Protein AF-A0A817K344-F1 (afdb_monomer)

Structure (mmCIF, N/CA/C/O backbone):
data_AF-A0A817K344-F1
#
_entry.id   AF-A0A817K344-F1
#
loop_
_atom_site.group_PDB
_atom_site.id
_atom_site.type_symbol
_atom_site.label_atom_id
_atom_site.label_alt_id
_atom_site.label_comp_id
_atom_site.label_asym_id
_atom_site.label_entity_id
_atom_site.label_seq_id
_atom_site.pdbx_PDB_ins_code
_atom_site.Cartn_x
_atom_site.Cartn_y
_atom_site.Cartn_z
_atom_site.occupancy
_atom_site.B_iso_or_equiv
_atom_site.auth_seq_id
_atom_site.auth_comp_id
_atom_site.auth_asym_id
_atom_site.auth_atom_id
_atom_site.pdbx_PDB_model_num
ATOM 1 N N . MET A 1 1 ? 39.306 7.929 -6.993 1.00 43.56 1 MET A N 1
ATOM 2 C CA . MET A 1 1 ? 38.719 8.780 -8.050 1.00 43.56 1 MET A CA 1
ATOM 3 C C . MET A 1 1 ? 39.796 8.958 -9.107 1.00 43.56 1 MET A C 1
ATOM 5 O O . MET A 1 1 ? 40.824 9.539 -8.790 1.00 43.56 1 MET A O 1
ATOM 9 N N . ASN A 1 2 ? 39.646 8.323 -10.272 1.00 42.31 2 ASN A N 1
ATOM 10 C CA . ASN A 1 2 ? 40.682 8.319 -11.306 1.00 42.31 2 ASN A CA 1
ATOM 11 C C . ASN A 1 2 ? 40.677 9.687 -12.013 1.00 42.31 2 ASN A C 1
ATOM 13 O O . ASN A 1 2 ? 39.670 10.064 -12.611 1.00 42.31 2 ASN A O 1
ATOM 17 N N . LEU A 1 3 ? 41.750 10.466 -11.849 1.00 50.56 3 LEU A N 1
ATOM 18 C CA . LEU A 1 3 ? 41.832 11.868 -12.291 1.00 50.56 3 LEU A CA 1
ATOM 19 C C . LEU A 1 3 ? 41.875 12.011 -13.823 1.00 50.56 3 LEU A C 1
ATOM 21 O O . LEU A 1 3 ? 41.639 13.104 -14.330 1.00 50.56 3 LEU A O 1
ATOM 25 N N . GLU A 1 4 ? 42.093 10.917 -14.559 1.00 54.03 4 GLU A N 1
ATOM 26 C CA . GLU A 1 4 ? 42.102 10.898 -16.032 1.00 54.03 4 GLU A CA 1
ATOM 27 C C . GLU A 1 4 ? 40.723 11.147 -16.668 1.00 54.03 4 GLU A C 1
ATOM 29 O O . GLU A 1 4 ? 40.623 11.499 -17.841 1.00 54.03 4 GLU A O 1
ATOM 34 N N . LEU A 1 5 ? 39.643 11.048 -15.883 1.00 50.41 5 LEU A N 1
ATOM 35 C CA . LEU A 1 5 ? 38.273 11.323 -16.335 1.00 50.41 5 LEU A CA 1
ATOM 36 C C . LEU A 1 5 ? 37.937 12.822 -16.409 1.00 50.41 5 LEU A C 1
ATOM 38 O O . LEU A 1 5 ? 36.861 13.186 -16.889 1.00 50.41 5 LEU A O 1
ATOM 42 N N . LEU A 1 6 ? 38.822 13.693 -15.911 1.00 45.12 6 LEU A N 1
ATOM 43 C CA . LEU A 1 6 ? 38.641 15.140 -15.916 1.00 45.12 6 LEU A CA 1
ATOM 44 C C . LEU A 1 6 ? 39.506 15.776 -17.009 1.00 45.12 6 LEU A C 1
ATOM 46 O O . LEU A 1 6 ? 40.695 16.019 -16.813 1.00 45.12 6 LEU A O 1
ATOM 50 N N . LYS A 1 7 ? 38.895 16.149 -18.137 1.00 55.75 7 LYS A N 1
ATOM 51 C CA . LYS A 1 7 ? 39.513 17.125 -19.048 1.00 55.75 7 LYS A CA 1
ATOM 52 C C . LYS A 1 7 ? 39.121 18.527 -18.579 1.00 55.75 7 LYS A C 1
ATOM 54 O O . LYS A 1 7 ? 37.933 18.853 -18.522 1.00 55.75 7 LYS A O 1
ATOM 59 N N . SER A 1 8 ? 40.102 19.356 -18.220 1.00 51.22 8 SER A N 1
ATOM 60 C CA . SER A 1 8 ? 39.860 20.774 -17.952 1.00 51.22 8 SER A CA 1
ATOM 61 C C . SER A 1 8 ? 39.625 21.489 -19.282 1.00 51.22 8 SER A C 1
ATOM 63 O O . SER A 1 8 ? 40.458 21.452 -20.186 1.00 51.22 8 SER A O 1
ATOM 65 N N . VAL A 1 9 ? 38.458 22.111 -19.429 1.00 54.97 9 VAL A N 1
ATOM 66 C CA . VAL A 1 9 ? 38.148 22.938 -20.596 1.00 54.97 9 VAL A CA 1
ATOM 67 C C . VAL A 1 9 ? 38.156 24.386 -20.129 1.00 54.97 9 VAL A C 1
ATOM 69 O O . VAL A 1 9 ? 37.427 24.760 -19.208 1.00 54.97 9 VAL A O 1
ATOM 72 N N . HIS A 1 10 ? 39.039 25.188 -20.722 1.00 48.38 10 HIS A N 1
ATOM 73 C CA . HIS A 1 10 ? 39.192 26.593 -20.372 1.00 48.38 10 HIS A CA 1
ATOM 74 C C . HIS A 1 10 ? 38.223 27.435 -21.203 1.00 48.38 10 HIS A C 1
ATOM 76 O O . HIS A 1 10 ? 38.306 27.440 -22.431 1.00 48.38 10 HIS A O 1
ATOM 82 N N . PHE A 1 11 ? 37.315 28.150 -20.540 1.00 53.09 11 PHE A N 1
ATOM 83 C CA . PHE A 1 11 ? 36.380 29.053 -21.202 1.00 53.09 11 PHE A CA 1
ATOM 84 C C . PHE A 1 11 ? 36.679 30.498 -20.803 1.00 53.09 11 PHE A C 1
ATOM 86 O O . PHE A 1 11 ? 36.770 30.827 -19.620 1.00 53.09 11 PHE A O 1
ATOM 93 N N . GLN A 1 12 ? 36.774 31.382 -21.796 1.00 47.34 12 GLN A N 1
ATOM 94 C CA . GLN A 1 12 ? 36.764 32.824 -21.566 1.00 47.34 12 GLN A CA 1
ATOM 95 C C . GLN A 1 12 ? 35.321 33.321 -21.652 1.00 47.34 12 GLN A C 1
ATOM 97 O O . GLN A 1 12 ? 34.751 33.422 -22.737 1.00 47.34 12 GLN A O 1
ATOM 102 N N . ILE A 1 13 ? 34.711 33.619 -20.503 1.00 50.91 13 ILE A N 1
ATOM 103 C CA . ILE A 1 13 ? 33.379 34.230 -20.463 1.00 50.91 13 ILE A CA 1
ATOM 104 C C . ILE A 1 13 ? 33.530 35.705 -20.839 1.00 50.91 13 ILE A C 1
ATOM 106 O O . ILE A 1 13 ? 33.995 36.522 -20.042 1.00 50.91 13 ILE A O 1
ATOM 110 N N . THR A 1 14 ? 33.134 36.065 -22.056 1.00 48.72 14 THR A N 1
ATOM 111 C CA . THR A 1 14 ? 33.021 37.468 -22.461 1.00 48.72 14 THR A CA 1
ATOM 112 C C . THR A 1 14 ? 31.726 38.027 -21.875 1.00 48.72 14 THR A C 1
ATOM 114 O O . THR A 1 14 ? 30.631 37.709 -22.336 1.00 48.72 14 THR A O 1
ATOM 117 N N . LYS A 1 15 ? 31.824 38.850 -20.823 1.00 51.97 15 LYS A N 1
ATOM 118 C CA . LYS A 1 15 ? 30.674 39.628 -20.349 1.00 51.97 15 LYS A CA 1
ATOM 119 C C . LYS A 1 15 ? 30.315 40.652 -21.425 1.00 51.97 15 LYS A C 1
ATOM 121 O O . LYS A 1 15 ? 31.047 41.616 -21.634 1.00 51.97 15 LYS A O 1
ATOM 126 N N . SER A 1 16 ? 29.180 40.455 -22.093 1.00 52.25 16 SER A N 1
ATOM 127 C CA . SER A 1 16 ? 28.506 41.520 -22.835 1.00 52.25 16 SER A CA 1
ATOM 128 C C . SER A 1 16 ? 27.971 42.516 -21.817 1.00 52.25 16 SER A C 1
ATOM 130 O O . SER A 1 16 ? 26.848 42.357 -21.356 1.00 52.25 16 SER A O 1
ATOM 132 N N . ASN A 1 17 ? 28.818 43.446 -21.383 1.00 52.53 17 ASN A N 1
ATOM 133 C CA . ASN A 1 17 ? 28.488 44.837 -21.086 1.00 52.53 17 ASN A CA 1
ATOM 134 C C . ASN A 1 17 ? 29.790 45.550 -20.711 1.00 52.53 17 ASN A C 1
ATOM 136 O O . ASN A 1 17 ? 30.478 45.168 -19.766 1.00 52.53 17 ASN A O 1
ATOM 140 N N . ASN A 1 18 ? 30.129 46.560 -21.514 1.00 55.91 18 ASN A N 1
ATOM 141 C CA . ASN A 1 18 ? 31.224 47.492 -21.280 1.00 55.91 18 ASN A CA 1
ATOM 142 C C . ASN A 1 18 ? 31.087 48.109 -19.888 1.00 55.91 18 ASN A C 1
ATOM 144 O O . ASN A 1 18 ? 30.229 48.962 -19.708 1.00 55.91 18 ASN A O 1
ATOM 148 N N . THR A 1 19 ? 31.903 47.654 -18.943 1.00 54.38 19 THR A N 1
ATOM 149 C CA . THR A 1 19 ? 32.838 48.449 -18.132 1.00 54.38 19 THR A CA 1
ATOM 150 C C . THR A 1 19 ? 33.474 47.521 -17.095 1.00 54.38 19 THR A C 1
ATOM 152 O O . THR A 1 19 ? 32.789 46.716 -16.471 1.00 54.38 19 THR A O 1
ATOM 155 N N . ASP A 1 20 ? 34.785 47.673 -16.933 1.00 48.78 20 ASP A N 1
ATOM 156 C CA . ASP A 1 20 ? 35.661 47.086 -15.913 1.00 48.78 20 ASP A CA 1
ATOM 157 C C . ASP A 1 20 ? 36.283 45.705 -16.187 1.00 48.78 20 ASP A C 1
ATOM 159 O O . ASP A 1 20 ? 35.676 44.633 -16.123 1.00 48.78 20 ASP A O 1
ATOM 163 N N . LEU A 1 21 ? 37.591 45.786 -16.467 1.00 53.53 21 LEU A N 1
ATOM 164 C CA . LEU A 1 21 ? 38.577 44.715 -16.490 1.00 53.53 21 LEU A CA 1
ATOM 165 C C . LEU A 1 21 ? 38.545 43.934 -15.170 1.00 53.53 21 LEU A C 1
ATOM 167 O O . LEU A 1 21 ? 39.105 44.372 -14.173 1.00 53.53 21 LEU A O 1
ATOM 171 N N . ASN A 1 22 ? 37.949 42.747 -15.196 1.00 51.94 22 ASN A N 1
ATOM 172 C CA . ASN A 1 22 ? 38.403 41.589 -14.430 1.00 51.94 22 ASN A CA 1
ATOM 173 C C . ASN A 1 22 ? 37.850 40.332 -15.112 1.00 51.94 22 ASN A C 1
ATOM 175 O O . ASN A 1 22 ? 36.784 39.822 -14.767 1.00 51.94 22 ASN A O 1
ATOM 179 N N . GLN A 1 23 ? 38.567 39.860 -16.138 1.00 54.72 23 GLN A N 1
ATOM 180 C CA . GLN A 1 23 ? 38.343 38.539 -16.725 1.00 54.72 23 GLN A CA 1
ATOM 181 C C . GLN A 1 23 ? 38.788 37.489 -15.705 1.00 54.72 23 GLN A C 1
ATOM 183 O O . GLN A 1 23 ? 39.958 37.119 -15.647 1.00 54.72 23 GLN A O 1
ATOM 188 N N . THR A 1 24 ? 37.867 37.028 -14.864 1.00 56.09 24 THR A N 1
ATOM 189 C CA . THR A 1 24 ? 38.118 35.857 -14.029 1.00 56.09 24 THR A CA 1
ATOM 190 C C . THR A 1 24 ? 38.038 34.604 -14.911 1.00 56.09 24 THR A C 1
ATOM 192 O O . THR A 1 24 ? 37.008 34.376 -15.551 1.00 56.09 24 THR A O 1
ATOM 195 N N . PRO A 1 25 ? 39.104 33.788 -15.002 1.00 59.25 25 PRO A N 1
ATOM 196 C CA . PRO A 1 25 ? 39.069 32.563 -15.789 1.00 59.25 25 PRO A CA 1
ATOM 197 C C . PRO A 1 25 ? 38.084 31.568 -15.166 1.00 59.25 25 PRO A C 1
ATOM 199 O O . PRO A 1 25 ? 38.271 31.110 -14.035 1.00 59.25 25 PRO A O 1
ATOM 202 N N . ALA A 1 26 ? 37.033 31.222 -15.908 1.00 59.59 26 ALA A N 1
ATOM 203 C CA . ALA A 1 26 ? 36.092 30.188 -15.509 1.00 59.59 26 ALA A CA 1
ATOM 204 C C . ALA A 1 26 ? 36.662 28.818 -15.897 1.00 59.59 26 ALA A C 1
ATOM 206 O O . ALA A 1 26 ? 36.957 28.552 -17.063 1.00 59.59 26 ALA A O 1
ATOM 207 N N . HIS A 1 27 ? 36.827 27.947 -14.904 1.00 64.75 27 HIS A N 1
ATOM 208 C CA . HIS A 1 27 ? 37.291 26.581 -15.110 1.00 64.75 27 HIS A CA 1
ATOM 209 C C . HIS A 1 27 ? 36.081 25.653 -15.081 1.00 64.75 27 HIS A C 1
ATOM 211 O O . HIS A 1 27 ? 35.382 25.585 -14.072 1.00 64.75 27 HIS A O 1
ATOM 217 N N . ALA A 1 28 ? 35.834 24.946 -16.183 1.00 62.16 28 ALA A N 1
ATOM 218 C CA . ALA A 1 28 ? 34.840 23.886 -16.233 1.00 62.16 28 ALA A CA 1
ATOM 219 C C . ALA A 1 28 ? 35.548 22.534 -16.309 1.00 62.16 28 ALA A C 1
ATOM 221 O O . ALA A 1 28 ? 36.484 22.328 -17.088 1.00 62.16 28 ALA A O 1
ATOM 222 N N . ILE A 1 29 ? 35.085 21.605 -15.484 1.00 66.94 29 ILE A N 1
ATOM 223 C CA . ILE A 1 29 ? 35.517 20.216 -15.515 1.00 66.94 29 ILE A CA 1
ATOM 224 C C . ILE A 1 29 ? 34.555 19.470 -16.434 1.00 66.94 29 ILE A C 1
ATOM 226 O O . ILE A 1 29 ? 33.367 19.362 -16.128 1.00 66.94 29 ILE A O 1
ATOM 230 N N . ARG A 1 30 ? 35.058 18.949 -17.558 1.00 70.19 30 ARG A N 1
ATOM 231 C CA . ARG A 1 30 ? 34.281 18.043 -18.403 1.00 70.19 30 ARG A CA 1
ATOM 232 C C . ARG A 1 30 ? 34.459 16.624 -17.877 1.00 70.19 30 ARG A C 1
ATOM 234 O O . ARG A 1 30 ? 35.537 16.052 -18.005 1.00 70.19 30 ARG A O 1
ATOM 241 N N . PHE A 1 31 ? 33.390 16.074 -17.311 1.00 66.31 31 PHE A N 1
ATOM 242 C CA . PHE A 1 31 ? 33.297 14.663 -16.953 1.00 66.31 31 PHE A CA 1
ATOM 243 C C . PHE A 1 31 ? 32.574 13.922 -18.080 1.00 66.31 31 PHE A C 1
ATOM 245 O O . PHE A 1 31 ? 31.375 14.113 -18.280 1.00 66.31 31 PHE A O 1
ATOM 252 N N . ALA A 1 32 ? 33.312 13.119 -18.848 1.00 66.25 32 ALA A N 1
ATOM 253 C CA . ALA A 1 32 ? 32.770 12.323 -19.951 1.00 66.25 32 ALA A CA 1
ATOM 254 C C . ALA A 1 32 ? 33.253 10.864 -19.846 1.00 66.25 32 ALA A C 1
ATOM 256 O O . ALA A 1 32 ? 34.143 10.456 -20.590 1.00 66.25 32 ALA A O 1
ATOM 257 N N . PRO A 1 33 ? 32.684 10.064 -18.921 1.00 64.62 33 PRO A N 1
ATOM 258 C CA . PRO A 1 33 ? 33.155 8.703 -18.636 1.00 64.62 33 PRO A CA 1
ATOM 259 C C . PRO A 1 33 ? 33.124 7.773 -19.843 1.00 64.62 33 PRO A C 1
ATOM 261 O O . PRO A 1 33 ? 33.998 6.929 -19.999 1.00 64.62 33 PRO A O 1
ATOM 264 N N . LEU A 1 34 ? 32.139 7.972 -20.720 1.00 68.94 34 LEU A N 1
ATOM 265 C CA . LEU A 1 34 ? 31.935 7.152 -21.909 1.00 68.94 34 LEU A CA 1
ATOM 266 C C . LEU A 1 34 ? 33.041 7.334 -22.958 1.00 68.94 34 LEU A C 1
ATOM 268 O O . LEU A 1 34 ? 33.303 6.401 -23.701 1.00 68.94 34 LEU A O 1
ATOM 272 N N . GLU A 1 35 ? 33.724 8.486 -23.006 1.00 71.50 35 GLU A N 1
ATOM 273 C CA . GLU A 1 35 ? 34.807 8.721 -23.980 1.00 71.50 35 GLU A CA 1
ATOM 274 C C . GLU A 1 35 ? 36.067 7.897 -23.677 1.00 71.50 35 GLU A C 1
ATOM 276 O O . GLU A 1 35 ? 36.825 7.601 -24.592 1.00 71.50 35 GLU A O 1
ATOM 281 N N . HIS A 1 36 ? 36.302 7.544 -22.408 1.00 67.31 36 HIS A N 1
ATOM 282 C CA . HIS A 1 36 ? 37.448 6.724 -21.984 1.00 67.31 36 HIS A CA 1
ATOM 283 C C . HIS A 1 36 ? 37.116 5.235 -21.868 1.00 67.31 36 HIS A C 1
ATOM 285 O O . HIS A 1 36 ? 38.025 4.419 -21.760 1.00 67.31 36 HIS A O 1
ATOM 291 N N . LEU A 1 37 ? 35.830 4.874 -21.881 1.00 69.94 37 LEU A N 1
ATOM 292 C CA . LEU A 1 37 ? 35.396 3.480 -21.829 1.00 69.94 37 LEU A CA 1
ATOM 293 C C . LEU A 1 37 ? 35.321 2.818 -23.213 1.00 69.94 37 LEU A C 1
ATOM 295 O O . LEU A 1 37 ? 35.067 1.624 -23.273 1.00 69.94 37 LEU A O 1
ATOM 299 N N . LEU A 1 38 ? 35.546 3.547 -24.312 1.00 69.38 38 LEU A N 1
ATOM 300 C CA . LEU A 1 38 ? 35.378 3.019 -25.676 1.00 69.38 38 LEU A CA 1
ATOM 301 C C . LEU A 1 38 ? 36.244 1.784 -25.967 1.00 69.38 38 LEU A C 1
ATOM 303 O O . LEU A 1 38 ? 35.795 0.902 -26.689 1.00 69.38 38 LEU A O 1
ATOM 307 N N . ASP A 1 39 ? 37.435 1.697 -25.369 1.00 73.44 39 ASP A N 1
ATOM 308 C CA . ASP A 1 39 ? 38.333 0.540 -25.513 1.00 73.44 39 ASP A CA 1
ATOM 309 C C . ASP A 1 39 ? 37.983 -0.618 -24.555 1.00 73.44 39 ASP A C 1
ATOM 311 O O . ASP A 1 39 ? 38.502 -1.724 -24.697 1.00 73.44 39 ASP A O 1
ATOM 315 N N . ALA A 1 40 ? 37.127 -0.361 -23.562 1.00 79.06 40 ALA A N 1
ATOM 316 C CA . ALA A 1 40 ? 36.732 -1.304 -22.516 1.00 79.06 40 ALA A CA 1
ATOM 317 C C . ALA A 1 40 ? 35.302 -1.846 -22.683 1.00 79.06 40 ALA A C 1
ATOM 319 O O . ALA A 1 40 ? 34.962 -2.818 -22.019 1.00 79.06 40 ALA A O 1
ATOM 320 N N . ILE A 1 41 ? 34.479 -1.218 -23.530 1.00 82.50 41 ILE A N 1
ATOM 321 C CA . ILE A 1 41 ? 33.113 -1.650 -23.843 1.00 82.50 41 ILE A CA 1
ATOM 322 C C . ILE A 1 41 ? 33.181 -2.773 -24.877 1.00 82.50 41 ILE A C 1
ATOM 324 O O . ILE A 1 41 ? 33.656 -2.564 -25.997 1.00 82.50 41 ILE A O 1
ATOM 328 N N . ASP A 1 42 ? 32.674 -3.951 -24.524 1.00 86.62 42 ASP A N 1
ATOM 329 C CA . ASP A 1 42 ? 32.559 -5.070 -25.454 1.00 86.62 42 ASP A CA 1
ATOM 330 C C . ASP A 1 42 ? 31.170 -5.132 -26.136 1.00 86.62 42 ASP A C 1
ATOM 332 O O . ASP A 1 42 ? 30.268 -4.316 -25.910 1.00 86.62 42 ASP A O 1
ATOM 336 N N . GLN A 1 43 ? 30.986 -6.100 -27.039 1.00 87.06 43 GLN A N 1
ATOM 337 C CA . GLN A 1 43 ? 29.697 -6.302 -27.710 1.00 87.06 43 GLN A CA 1
ATOM 338 C C . GLN A 1 43 ? 28.588 -6.745 -26.734 1.00 87.06 43 GLN A C 1
ATOM 340 O O . GLN A 1 43 ? 27.419 -6.424 -26.961 1.00 87.06 43 GLN A O 1
ATOM 345 N N . ASN A 1 44 ? 28.934 -7.452 -25.655 1.00 90.38 44 ASN A N 1
ATOM 346 C CA . ASN A 1 44 ? 27.981 -7.910 -24.644 1.00 90.38 44 ASN A CA 1
ATOM 347 C C . ASN A 1 44 ? 27.480 -6.741 -23.790 1.00 90.38 44 ASN A C 1
ATOM 349 O O . ASN A 1 44 ? 26.296 -6.698 -23.461 1.00 90.38 44 ASN A O 1
ATOM 353 N N . ASP A 1 45 ? 28.340 -5.774 -23.480 1.00 88.25 45 ASP A N 1
ATOM 354 C CA . ASP A 1 45 ? 27.995 -4.542 -22.776 1.00 88.25 45 ASP A CA 1
ATOM 355 C C . ASP A 1 45 ? 27.007 -3.716 -23.603 1.00 88.25 45 ASP A C 1
ATOM 357 O O . ASP A 1 45 ? 25.982 -3.261 -23.093 1.00 88.25 45 ASP A O 1
ATOM 361 N N . MET A 1 46 ? 27.262 -3.577 -24.910 1.00 88.44 46 MET A N 1
ATOM 362 C CA . MET A 1 46 ? 26.354 -2.889 -25.836 1.00 88.44 46 MET A CA 1
ATOM 363 C C . MET A 1 46 ? 25.003 -3.597 -25.967 1.00 88.44 46 MET A C 1
ATOM 365 O O . MET A 1 46 ? 23.958 -2.940 -26.036 1.00 88.44 46 MET A O 1
ATOM 369 N N . GLN A 1 47 ? 25.006 -4.931 -25.995 1.00 92.75 47 GLN A N 1
ATOM 370 C CA . GLN A 1 47 ? 23.777 -5.713 -26.014 1.00 92.75 47 GLN A CA 1
ATOM 371 C C . GLN A 1 47 ? 23.004 -5.556 -24.698 1.00 92.75 47 GLN A C 1
ATOM 373 O O . GLN A 1 47 ? 21.823 -5.218 -24.735 1.00 92.75 47 GLN A O 1
ATOM 378 N N . SER A 1 48 ? 23.677 -5.693 -23.555 1.00 92.50 48 SER A N 1
ATOM 379 C CA . SER A 1 48 ? 23.084 -5.524 -22.222 1.00 92.50 48 SER A CA 1
ATOM 380 C C . SER A 1 48 ? 22.489 -4.127 -22.053 1.00 92.50 48 SER A C 1
ATOM 382 O O . SER A 1 48 ? 21.368 -3.976 -21.581 1.00 92.50 48 SER A O 1
ATOM 384 N N . PHE A 1 49 ? 23.193 -3.096 -22.523 1.00 90.31 49 PHE A N 1
ATOM 385 C CA . PHE A 1 49 ? 22.697 -1.723 -22.530 1.00 90.31 49 PHE A CA 1
ATOM 386 C C . PHE A 1 49 ? 21.441 -1.556 -23.392 1.00 90.31 49 PHE A C 1
ATOM 388 O O . PHE A 1 49 ? 20.495 -0.877 -22.992 1.00 90.31 49 PHE A O 1
ATOM 395 N N . THR A 1 50 ? 21.413 -2.182 -24.570 1.00 93.62 50 THR A N 1
ATOM 396 C CA . THR A 1 50 ? 20.246 -2.142 -25.463 1.00 93.62 50 THR A CA 1
ATOM 397 C C . THR A 1 50 ? 19.046 -2.843 -24.826 1.00 93.62 50 THR A C 1
ATOM 399 O O . THR A 1 50 ? 17.939 -2.304 -24.843 1.00 93.62 50 THR A O 1
ATOM 402 N N . GLU A 1 51 ? 19.268 -4.009 -24.218 1.00 95.56 51 GLU A N 1
ATOM 403 C CA . GLU A 1 51 ? 18.251 -4.762 -23.478 1.00 95.56 51 GLU A CA 1
ATOM 404 C C . GLU A 1 51 ? 17.728 -3.965 -22.274 1.00 95.56 51 GLU A C 1
ATOM 406 O O . GLU A 1 51 ? 16.517 -3.884 -22.058 1.00 95.56 51 GLU A O 1
ATOM 411 N N . ASP A 1 52 ? 18.617 -3.301 -21.535 1.00 94.38 52 ASP A N 1
ATOM 412 C CA . ASP A 1 52 ? 18.259 -2.440 -20.413 1.00 94.38 52 ASP A CA 1
ATOM 413 C C . ASP A 1 52 ? 17.426 -1.239 -20.851 1.00 94.38 52 ASP A C 1
ATOM 415 O O . ASP A 1 52 ? 16.380 -0.973 -20.255 1.00 94.38 52 ASP A O 1
ATOM 419 N N . ILE A 1 53 ? 17.843 -0.531 -21.905 1.00 95.56 53 ILE A N 1
ATOM 420 C CA . ILE A 1 53 ? 17.073 0.585 -22.461 1.00 95.56 53 ILE A CA 1
ATOM 421 C C . ILE A 1 53 ? 15.687 0.117 -22.882 1.00 95.56 53 ILE A C 1
ATOM 423 O O . ILE A 1 53 ? 14.703 0.764 -22.519 1.00 95.56 53 ILE A O 1
ATOM 427 N N . GLN A 1 54 ? 15.595 -0.997 -23.611 1.00 94.38 54 GLN A N 1
ATOM 428 C CA . GLN A 1 54 ? 14.309 -1.526 -24.051 1.00 94.38 54 GLN A CA 1
ATOM 429 C C . GLN A 1 54 ? 13.414 -1.832 -22.846 1.00 94.38 54 GLN A C 1
ATOM 431 O O . GLN A 1 54 ? 12.277 -1.368 -22.785 1.00 94.38 54 GLN A O 1
ATOM 436 N N . ARG A 1 55 ? 13.959 -2.507 -21.829 1.00 94.19 55 ARG A N 1
ATOM 437 C CA . ARG A 1 55 ? 13.252 -2.805 -20.581 1.00 94.19 55 ARG A CA 1
ATOM 438 C C . ARG A 1 55 ? 12.757 -1.539 -19.873 1.00 94.19 55 ARG A C 1
ATOM 440 O O . ARG A 1 55 ? 11.620 -1.513 -19.404 1.00 94.19 55 ARG A O 1
ATOM 447 N N . TYR A 1 56 ? 13.574 -0.489 -19.776 1.00 93.62 56 TYR A N 1
ATOM 448 C CA . TYR A 1 56 ? 13.157 0.769 -19.147 1.00 93.62 56 TYR A CA 1
ATOM 449 C C . TYR A 1 56 ? 12.093 1.503 -19.965 1.00 93.62 56 TYR A C 1
ATOM 451 O O . TYR A 1 56 ? 11.163 2.058 -19.379 1.00 93.62 56 TYR A O 1
ATOM 459 N N . ILE A 1 57 ? 12.189 1.483 -21.296 1.00 93.81 57 ILE A N 1
ATOM 460 C CA . ILE A 1 57 ? 11.156 2.026 -22.184 1.00 93.81 57 ILE A CA 1
ATOM 461 C C . ILE A 1 57 ? 9.833 1.295 -21.953 1.00 93.81 57 ILE A C 1
ATOM 463 O O . ILE A 1 57 ? 8.808 1.954 -21.777 1.00 93.81 57 ILE A O 1
ATOM 467 N N . ASP A 1 58 ? 9.854 -0.035 -21.874 1.00 93.81 58 ASP A N 1
ATOM 468 C CA . ASP A 1 58 ? 8.653 -0.839 -21.643 1.00 93.81 58 ASP A CA 1
ATOM 469 C C . ASP A 1 58 ? 8.004 -0.501 -20.290 1.00 93.81 58 ASP A C 1
ATOM 471 O O . ASP A 1 58 ? 6.798 -0.251 -20.227 1.00 93.81 58 ASP A O 1
ATOM 475 N N . ILE A 1 59 ? 8.803 -0.381 -19.221 1.00 93.81 59 ILE A N 1
ATOM 476 C CA . ILE A 1 59 ? 8.335 0.042 -17.887 1.00 93.81 59 ILE A CA 1
ATOM 477 C C . ILE A 1 59 ? 7.729 1.451 -17.931 1.00 93.81 59 ILE A C 1
ATOM 479 O O . ILE A 1 59 ? 6.670 1.697 -17.346 1.00 93.81 59 ILE A O 1
ATOM 483 N N . LEU A 1 60 ? 8.378 2.396 -18.617 1.00 93.88 60 LEU A N 1
ATOM 484 C CA . LEU A 1 60 ? 7.886 3.769 -18.740 1.00 93.88 60 LEU A CA 1
ATOM 485 C C . LEU A 1 60 ? 6.569 3.818 -19.519 1.00 93.88 60 LEU A C 1
ATOM 487 O O . LEU A 1 60 ? 5.621 4.467 -19.076 1.00 93.88 60 LEU A O 1
ATOM 491 N N . LEU A 1 61 ? 6.472 3.099 -20.638 1.00 94.06 61 LEU A N 1
ATOM 492 C CA . LEU A 1 61 ? 5.253 3.004 -21.441 1.00 94.06 61 LEU A CA 1
ATOM 493 C C . LEU A 1 61 ? 4.109 2.356 -20.654 1.00 94.06 61 LEU A C 1
ATOM 495 O O . LEU A 1 61 ? 2.988 2.879 -20.657 1.00 94.06 61 LEU A O 1
ATOM 499 N N . ALA A 1 62 ? 4.388 1.267 -19.935 1.00 94.44 62 ALA A N 1
ATOM 500 C CA . ALA A 1 62 ? 3.430 0.616 -19.050 1.00 94.44 62 ALA A CA 1
ATOM 501 C C . ALA A 1 62 ? 2.959 1.569 -17.945 1.00 94.44 62 ALA A C 1
ATOM 503 O O . ALA A 1 62 ? 1.757 1.731 -17.741 1.00 94.44 62 ALA A O 1
ATOM 504 N N . THR A 1 63 ? 3.884 2.279 -17.296 1.00 94.50 63 THR A N 1
ATOM 505 C CA . THR A 1 63 ? 3.577 3.251 -16.236 1.00 94.50 63 THR A CA 1
ATOM 506 C C . THR A 1 63 ? 2.753 4.430 -16.758 1.00 94.50 63 THR A C 1
ATOM 508 O O . THR A 1 63 ? 1.774 4.821 -16.123 1.00 94.50 63 THR A O 1
ATOM 511 N N . MET A 1 64 ? 3.074 4.974 -17.936 1.00 92.75 64 MET A N 1
ATOM 512 C CA . MET A 1 64 ? 2.290 6.046 -18.565 1.00 92.75 64 MET A CA 1
ATOM 513 C C . MET A 1 64 ? 0.884 5.582 -18.958 1.00 92.75 64 MET A C 1
ATOM 515 O O . MET A 1 64 ? -0.080 6.338 -18.817 1.00 92.75 64 MET A O 1
ATOM 519 N N . THR A 1 65 ? 0.757 4.349 -19.451 1.00 93.81 65 THR A N 1
ATOM 520 C CA . THR A 1 65 ? -0.540 3.740 -19.780 1.00 93.81 65 THR A CA 1
ATOM 521 C C . THR A 1 65 ? -1.365 3.524 -18.515 1.00 93.81 65 THR A C 1
ATOM 523 O O . THR A 1 65 ? -2.522 3.941 -18.455 1.00 93.81 65 THR A O 1
ATOM 526 N N . GLY A 1 66 ? -0.745 2.973 -17.469 1.00 93.00 66 GLY A N 1
ATOM 527 C CA . GLY A 1 66 ? -1.349 2.812 -16.152 1.00 93.00 66 GLY A CA 1
ATOM 528 C C . GLY A 1 66 ? -1.823 4.140 -15.569 1.00 93.00 66 GLY A C 1
ATOM 529 O O . GLY A 1 66 ? -2.966 4.236 -15.140 1.00 93.00 66 GLY A O 1
ATOM 530 N N . ARG A 1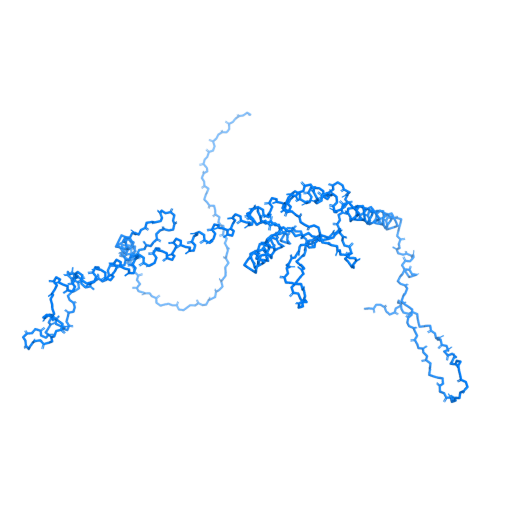 67 ? -1.005 5.200 -15.635 1.00 93.06 67 ARG A N 1
ATOM 531 C CA . ARG A 1 67 ? -1.388 6.545 -15.172 1.00 93.06 67 ARG A CA 1
ATOM 532 C C . ARG A 1 67 ? -2.631 7.072 -15.884 1.00 93.06 67 ARG A C 1
ATOM 534 O O . ARG A 1 67 ? -3.526 7.596 -15.228 1.00 93.06 67 ARG A O 1
ATOM 541 N N . ARG A 1 68 ? -2.700 6.941 -17.215 1.00 91.88 68 ARG A N 1
ATOM 542 C CA . ARG A 1 68 ? -3.873 7.389 -17.992 1.00 91.88 68 ARG A CA 1
ATOM 543 C C . ARG A 1 68 ? -5.141 6.626 -17.615 1.00 91.88 68 ARG A C 1
ATOM 545 O O . ARG A 1 68 ? -6.211 7.223 -17.569 1.00 91.88 68 ARG A O 1
ATOM 552 N N . ASN A 1 69 ? -5.009 5.336 -17.323 1.00 92.94 69 ASN A N 1
ATOM 553 C CA . ASN A 1 69 ? -6.138 4.453 -17.039 1.00 92.94 69 ASN A CA 1
ATOM 554 C C . ASN A 1 69 ? -6.462 4.330 -15.541 1.00 92.94 69 ASN A C 1
ATOM 556 O O . ASN A 1 69 ? -7.457 3.703 -15.188 1.00 92.94 69 ASN A O 1
ATOM 560 N N . LEU A 1 70 ? -5.661 4.921 -14.648 1.00 93.94 70 LEU A N 1
ATOM 561 C CA . LEU A 1 70 ? -5.815 4.755 -13.202 1.00 93.94 70 LEU A CA 1
ATOM 562 C C . LEU A 1 70 ? -7.224 5.132 -12.747 1.00 93.94 70 LEU A C 1
ATOM 564 O O . LEU A 1 70 ? -7.893 4.329 -12.108 1.00 93.94 70 LEU A O 1
ATOM 568 N N . SER A 1 71 ? -7.703 6.315 -13.135 1.00 93.50 71 SER A N 1
ATOM 569 C CA . SER A 1 71 ? -9.020 6.797 -12.713 1.00 93.50 71 SER A CA 1
ATOM 570 C C . SER A 1 71 ? -10.169 5.909 -13.203 1.00 93.50 71 SER A C 1
ATOM 572 O O . SER A 1 71 ? -11.139 5.744 -12.469 1.00 93.50 71 SER A O 1
ATOM 574 N N . SER A 1 72 ? -10.079 5.344 -14.414 1.00 93.62 72 SER A N 1
ATOM 575 C CA . SER A 1 72 ? -11.139 4.500 -14.989 1.00 93.62 72 SER A CA 1
ATOM 576 C C . SER A 1 72 ? -11.131 3.073 -14.441 1.00 93.62 72 SER A C 1
ATOM 578 O O . SER A 1 72 ? -12.175 2.427 -14.369 1.00 93.62 72 SER A O 1
ATOM 580 N N . ILE A 1 73 ? -9.965 2.563 -14.037 1.00 93.38 73 ILE A N 1
ATOM 581 C CA . ILE A 1 73 ? -9.858 1.253 -13.387 1.00 93.38 73 ILE A CA 1
ATOM 582 C C . ILE A 1 73 ? -10.257 1.373 -11.914 1.00 93.38 73 ILE A C 1
ATOM 584 O O . ILE A 1 73 ? -11.002 0.531 -11.421 1.00 93.38 73 ILE A O 1
ATOM 588 N N . VAL A 1 74 ? -9.827 2.435 -11.228 1.00 94.75 74 VAL A N 1
ATOM 589 C CA . VAL A 1 74 ? -10.182 2.703 -9.826 1.00 94.75 74 VAL A CA 1
ATOM 590 C C . VAL A 1 74 ? -11.689 2.882 -9.653 1.00 94.75 74 VAL A C 1
ATOM 592 O O . VAL A 1 74 ? -12.230 2.352 -8.693 1.00 94.75 74 VAL A O 1
ATOM 595 N N . SER A 1 75 ? -12.396 3.506 -10.602 1.00 91.62 75 SER A N 1
ATOM 596 C CA . SER A 1 75 ? -13.859 3.658 -10.525 1.00 91.62 75 SER A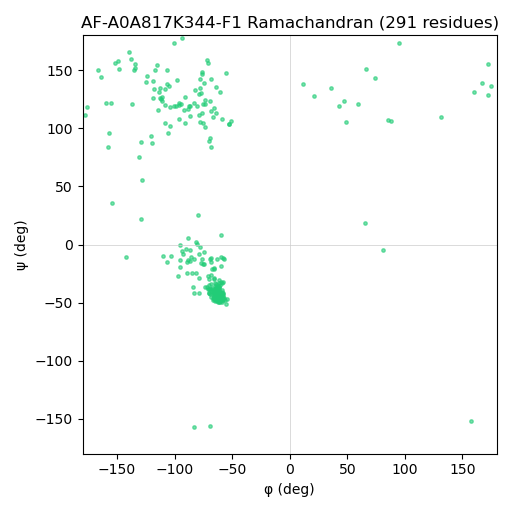 CA 1
ATOM 597 C C . SER A 1 75 ? -14.643 2.341 -10.541 1.00 91.62 75 SER A C 1
ATOM 599 O O . SER A 1 75 ? -15.839 2.352 -10.270 1.00 91.62 75 SER A O 1
ATOM 601 N N . LYS A 1 76 ? -14.006 1.206 -10.868 1.00 93.00 76 LYS A N 1
ATOM 602 C CA . LYS A 1 76 ? -14.625 -0.124 -10.733 1.00 93.00 76 LYS A CA 1
ATOM 603 C C . LYS A 1 76 ? -14.704 -0.594 -9.274 1.00 93.00 76 LYS A C 1
ATOM 605 O O . LYS A 1 76 ? -15.410 -1.556 -8.992 1.00 93.00 76 LYS A O 1
ATOM 610 N N . TYR A 1 77 ? -13.948 0.034 -8.376 1.00 92.62 77 TYR A N 1
ATOM 611 C CA . TYR A 1 77 ? -13.826 -0.343 -6.974 1.00 92.62 77 TYR A CA 1
ATOM 612 C C . TYR A 1 77 ? -14.488 0.710 -6.089 1.00 92.62 77 TYR A C 1
ATOM 614 O O . TYR A 1 77 ? -14.098 1.873 -6.103 1.00 92.62 77 TYR A O 1
ATOM 622 N N . GLU A 1 78 ? -15.446 0.294 -5.265 1.00 89.94 78 GLU A N 1
ATOM 623 C CA . GLU A 1 78 ? -16.155 1.195 -4.342 1.00 89.94 78 GLU A CA 1
ATOM 624 C C . GLU A 1 78 ? -15.256 1.674 -3.190 1.00 89.94 78 GLU A C 1
ATOM 626 O O . GLU A 1 78 ? -15.397 2.791 -2.701 1.00 89.94 78 GLU A O 1
ATOM 631 N N . ASN A 1 79 ? -14.277 0.853 -2.796 1.00 92.62 79 ASN A N 1
ATOM 632 C CA . ASN A 1 79 ? -13.345 1.144 -1.706 1.00 92.62 79 ASN A CA 1
ATOM 633 C C . ASN A 1 79 ? -12.173 2.050 -2.112 1.00 92.62 79 ASN A C 1
ATOM 635 O O . ASN A 1 79 ? -11.287 2.276 -1.292 1.00 92.62 79 ASN A O 1
ATOM 639 N N . PHE A 1 80 ? -12.096 2.530 -3.358 1.00 94.38 80 PHE A N 1
ATOM 640 C CA . PHE A 1 80 ? -10.962 3.337 -3.805 1.00 94.38 80 PHE A CA 1
ATOM 641 C C . PHE A 1 80 ? -11.372 4.688 -4.376 1.00 94.38 80 PHE A C 1
ATOM 643 O O . PHE A 1 80 ? -12.300 4.811 -5.167 1.00 94.38 80 PHE A O 1
ATOM 650 N N . ILE A 1 81 ? -10.584 5.706 -4.035 1.00 91.88 81 ILE A N 1
ATOM 651 C CA . ILE A 1 81 ? -10.651 7.034 -4.644 1.00 91.88 81 ILE A CA 1
ATOM 652 C C . ILE A 1 81 ? -9.306 7.327 -5.305 1.00 91.88 81 ILE A C 1
ATOM 654 O O . ILE A 1 81 ? -8.259 7.250 -4.663 1.00 91.88 81 ILE A O 1
ATOM 658 N N . SER A 1 82 ? -9.323 7.674 -6.592 1.00 93.19 82 SER A N 1
ATOM 659 C CA . SER A 1 82 ? -8.121 8.093 -7.320 1.00 93.19 82 SER A CA 1
ATOM 660 C C . SER A 1 82 ? -7.769 9.535 -6.964 1.00 93.19 82 SER A C 1
ATOM 662 O O . SER A 1 82 ? -8.637 10.406 -6.995 1.00 93.19 82 SER A O 1
ATOM 664 N N . ILE A 1 83 ? -6.492 9.808 -6.694 1.00 91.06 83 ILE A N 1
ATOM 665 C CA . ILE A 1 83 ? -5.998 11.155 -6.384 1.00 91.06 83 ILE A CA 1
ATOM 666 C C . ILE A 1 83 ? -5.093 11.645 -7.521 1.00 91.06 83 ILE A C 1
ATOM 668 O O . ILE A 1 83 ? -4.127 10.960 -7.877 1.00 91.06 83 ILE A O 1
ATOM 672 N N . PRO A 1 84 ? -5.379 12.819 -8.115 1.00 86.31 84 PRO A N 1
ATOM 673 C CA . PRO A 1 84 ? -4.567 13.364 -9.193 1.00 86.31 84 PRO A CA 1
ATOM 674 C C . PRO A 1 84 ? -3.196 13.805 -8.669 1.00 86.31 84 PRO A C 1
ATOM 676 O O . PRO A 1 84 ? -3.099 14.649 -7.785 1.00 86.31 84 PRO A O 1
ATOM 679 N N . MET A 1 85 ? -2.123 13.262 -9.253 1.00 86.25 85 MET A N 1
ATOM 680 C CA . MET A 1 85 ? -0.745 13.589 -8.875 1.00 86.25 85 MET A CA 1
ATOM 681 C C . MET A 1 85 ? 0.103 13.960 -10.099 1.00 86.25 85 MET A C 1
ATOM 683 O O . MET A 1 85 ? 0.743 13.089 -10.692 1.00 86.25 85 MET A O 1
ATOM 687 N N . PRO A 1 86 ? 0.120 15.244 -10.506 1.00 80.75 86 PRO A N 1
ATOM 688 C CA . PRO A 1 86 ? 0.810 15.670 -11.724 1.00 80.75 86 PRO A CA 1
ATOM 689 C C . PRO A 1 86 ? 2.340 15.563 -11.625 1.00 80.75 86 PRO A C 1
ATOM 691 O O . PRO A 1 86 ? 2.986 15.232 -12.616 1.00 80.75 86 PRO A O 1
ATOM 694 N N . SER A 1 87 ? 2.919 15.794 -10.443 1.00 84.69 87 SER A N 1
ATOM 695 C CA . SER A 1 87 ? 4.372 15.788 -10.199 1.00 84.69 87 SER A CA 1
ATOM 696 C C . SER A 1 87 ? 4.949 14.423 -9.800 1.00 84.69 87 SER A C 1
ATOM 698 O O . SER A 1 87 ? 6.160 14.291 -9.641 1.00 84.69 87 SER A O 1
ATOM 700 N N . TRP A 1 88 ? 4.113 13.395 -9.636 1.00 89.69 88 TRP A N 1
ATOM 701 C CA . TRP A 1 88 ? 4.576 12.049 -9.300 1.00 89.69 88 TRP A CA 1
ATOM 702 C C . TRP A 1 88 ? 5.174 11.360 -10.530 1.00 89.69 88 TRP A C 1
ATOM 704 O O . TRP A 1 88 ? 4.703 11.585 -11.643 1.00 89.69 88 TRP A O 1
ATOM 714 N N . ALA A 1 89 ? 6.195 10.514 -10.358 1.00 88.94 89 ALA A N 1
ATOM 715 C CA . ALA A 1 89 ? 6.836 9.782 -11.460 1.00 88.94 89 ALA A CA 1
ATOM 716 C C . ALA A 1 89 ? 6.185 8.413 -11.751 1.00 88.94 89 ALA A C 1
ATOM 718 O O . ALA A 1 89 ? 6.250 7.933 -12.879 1.00 88.94 89 ALA A O 1
ATOM 719 N N . GLY A 1 90 ? 5.512 7.803 -10.769 1.00 91.75 90 GLY A N 1
ATOM 720 C CA . GLY A 1 90 ? 4.866 6.490 -10.903 1.00 91.75 90 GLY A CA 1
ATOM 721 C C . GLY A 1 90 ? 3.469 6.532 -11.533 1.00 91.75 90 GLY A C 1
ATOM 722 O O . GLY A 1 90 ? 3.111 7.470 -12.247 1.00 91.75 90 GLY A O 1
ATOM 723 N N . VAL A 1 91 ? 2.655 5.512 -11.264 1.00 93.62 91 VAL A N 1
ATOM 724 C CA . VAL A 1 91 ? 1.290 5.414 -11.805 1.00 93.62 91 VAL A CA 1
ATOM 725 C C . VAL A 1 91 ? 0.378 6.514 -11.254 1.00 93.62 91 VAL A C 1
ATOM 727 O O . VAL A 1 91 ? -0.347 7.139 -12.022 1.00 93.62 91 VAL A O 1
ATOM 730 N N . GLY A 1 92 ? 0.422 6.790 -9.951 1.00 93.56 92 GLY A N 1
ATOM 731 C CA . GLY A 1 92 ? -0.424 7.815 -9.331 1.00 93.56 92 GLY A CA 1
ATOM 732 C C . GLY A 1 92 ? -0.611 7.587 -7.839 1.00 93.56 92 GLY A C 1
ATOM 733 O O . GLY A 1 92 ? 0.257 7.000 -7.200 1.00 93.56 92 GLY A O 1
ATOM 734 N N . ALA A 1 93 ? -1.734 8.041 -7.287 1.00 94.31 93 ALA A N 1
ATOM 735 C CA . ALA A 1 93 ? -2.083 7.821 -5.890 1.00 94.31 93 ALA A CA 1
ATOM 736 C C . ALA A 1 93 ? -3.546 7.401 -5.733 1.00 94.31 93 ALA A C 1
ATOM 738 O O . ALA A 1 93 ? -4.406 7.795 -6.523 1.00 94.31 93 ALA A O 1
ATOM 739 N N . ILE A 1 94 ? -3.814 6.609 -4.698 1.00 95.19 94 ILE A N 1
ATOM 740 C CA . ILE A 1 94 ? -5.152 6.130 -4.354 1.00 95.19 94 ILE A CA 1
ATOM 741 C C . ILE A 1 94 ? -5.414 6.266 -2.856 1.00 95.19 94 ILE A C 1
ATOM 743 O O . ILE A 1 94 ? -4.499 6.187 -2.033 1.00 95.19 94 ILE A O 1
ATOM 747 N N . ARG A 1 95 ? -6.684 6.426 -2.493 1.00 93.62 95 ARG A N 1
ATOM 748 C CA . ARG A 1 95 ? -7.156 6.352 -1.113 1.00 93.62 95 ARG A CA 1
ATOM 749 C C . ARG A 1 95 ? -8.043 5.134 -0.927 1.00 93.62 95 ARG A C 1
ATOM 751 O O . ARG A 1 95 ? -9.005 4.988 -1.672 1.00 93.62 95 ARG A O 1
ATOM 758 N N . TYR A 1 96 ? -7.712 4.294 0.048 1.00 94.44 96 TYR A N 1
ATOM 759 C CA . TYR A 1 96 ? -8.592 3.228 0.513 1.00 94.44 96 TYR A CA 1
ATOM 760 C C . TYR A 1 96 ? -9.664 3.817 1.433 1.00 94.44 96 TYR A C 1
ATOM 762 O O . TYR A 1 96 ? -9.339 4.564 2.356 1.00 94.44 96 TYR A O 1
ATOM 770 N N . ILE A 1 97 ? -10.922 3.490 1.157 1.00 92.25 97 ILE A N 1
ATOM 771 C CA . ILE A 1 97 ? -12.094 3.860 1.942 1.00 92.25 97 ILE A CA 1
ATOM 772 C C . ILE A 1 97 ? -12.684 2.570 2.528 1.00 92.25 97 ILE A C 1
ATOM 774 O O . ILE A 1 97 ? -13.110 1.691 1.763 1.00 92.25 97 ILE A O 1
ATOM 778 N N . PRO A 1 98 ? -12.689 2.432 3.866 1.00 90.69 98 PRO A N 1
ATOM 779 C CA . PRO A 1 98 ? -13.302 1.303 4.555 1.00 90.69 98 PRO A CA 1
ATOM 780 C C . PRO A 1 98 ? -14.766 1.132 4.167 1.00 90.69 98 PRO A C 1
ATOM 782 O O . PRO A 1 98 ? -15.474 2.105 3.916 1.00 90.69 98 PRO A O 1
ATOM 785 N N . SER A 1 99 ? -15.239 -0.112 4.152 1.00 87.31 99 SER A N 1
ATOM 786 C CA . SER A 1 99 ? -16.564 -0.441 3.594 1.00 87.31 99 SER A CA 1
ATOM 787 C C . SER A 1 99 ? -17.730 0.161 4.389 1.00 87.31 99 SER A C 1
ATOM 789 O O . SER A 1 99 ? -18.842 0.264 3.882 1.00 87.31 99 SER A O 1
ATOM 791 N N . HIS A 1 100 ? -17.486 0.531 5.646 1.00 84.94 100 HIS A N 1
ATOM 792 C CA . HIS A 1 100 ? -18.478 1.107 6.548 1.00 84.94 100 HIS A CA 1
ATOM 793 C C . HIS A 1 100 ? -18.501 2.649 6.522 1.00 84.94 100 HIS A C 1
ATOM 795 O O . HIS A 1 100 ? -19.396 3.247 7.119 1.00 84.94 100 HIS A O 1
ATOM 801 N N . ILE A 1 101 ? -17.549 3.297 5.835 1.00 85.25 101 ILE A N 1
ATOM 802 C CA . ILE A 1 101 ? -17.483 4.756 5.702 1.00 85.25 101 ILE A CA 1
ATOM 803 C C . ILE A 1 101 ? -18.071 5.164 4.354 1.00 85.25 101 ILE A C 1
ATOM 805 O O . ILE A 1 101 ? -17.551 4.820 3.292 1.00 85.25 101 ILE A O 1
ATOM 809 N N . ASN A 1 102 ? -19.131 5.970 4.389 1.00 78.31 102 ASN A N 1
ATOM 810 C CA . ASN A 1 102 ? -19.677 6.571 3.180 1.00 78.31 102 ASN A CA 1
ATOM 811 C C . ASN A 1 102 ? -18.754 7.690 2.689 1.00 78.31 102 ASN A C 1
ATOM 813 O O . ASN A 1 102 ? -18.515 8.673 3.390 1.00 78.31 102 ASN A O 1
ATOM 817 N N . SER A 1 103 ? -18.303 7.596 1.439 1.00 72.19 103 SER A N 1
ATOM 818 C CA . SER A 1 103 ? -17.425 8.592 0.807 1.00 72.19 103 SER A CA 1
ATOM 819 C C . SER A 1 103 ? -18.021 10.008 0.736 1.00 72.19 103 SER A C 1
ATOM 821 O O . SER A 1 103 ? -17.280 10.971 0.560 1.00 72.19 103 SER A O 1
ATOM 823 N N . SER A 1 104 ? -19.344 10.148 0.883 1.00 70.56 104 SER A N 1
ATOM 824 C CA . SER A 1 104 ? -20.060 11.435 0.881 1.00 70.56 104 SER A CA 1
ATOM 825 C C . SER A 1 104 ? -20.175 12.099 2.262 1.00 70.56 104 SER A C 1
ATOM 827 O O . SER A 1 104 ? -20.502 13.280 2.331 1.00 70.56 104 SER A O 1
ATOM 829 N N . GLU A 1 105 ? -19.891 11.377 3.352 1.00 70.94 105 GLU A N 1
ATOM 830 C CA . GLU A 1 105 ? -20.066 11.844 4.738 1.00 70.94 105 GLU A CA 1
ATOM 831 C C . GLU A 1 105 ? -18.778 11.647 5.553 1.00 70.94 105 GLU A C 1
ATOM 833 O O . GLU A 1 105 ? -18.749 10.989 6.591 1.00 70.94 105 GLU A O 1
ATOM 838 N N . ILE A 1 106 ? -17.674 12.212 5.064 1.00 76.19 106 ILE A N 1
ATOM 839 C CA . ILE A 1 106 ? -16.383 12.147 5.755 1.00 76.19 106 ILE A CA 1
ATOM 840 C C . ILE A 1 106 ? -16.369 13.181 6.892 1.00 76.19 106 ILE A C 1
ATOM 842 O O . ILE A 1 106 ? -16.349 14.387 6.644 1.00 76.19 106 ILE A O 1
ATOM 846 N N . ASN A 1 107 ? -16.369 12.706 8.139 1.00 82.69 107 ASN A N 1
ATOM 847 C CA . ASN A 1 107 ? -16.193 13.523 9.345 1.00 82.69 107 ASN A CA 1
ATOM 848 C C . ASN A 1 107 ? -14.743 13.434 9.879 1.00 82.69 107 ASN A C 1
ATOM 850 O O . ASN A 1 107 ? -13.945 12.637 9.389 1.00 82.69 107 ASN A O 1
ATOM 854 N N . GLU A 1 108 ? -14.385 14.230 10.894 1.00 82.62 108 GLU A N 1
ATOM 855 C CA . GLU A 1 108 ? -13.024 14.224 11.471 1.00 82.62 108 GLU A CA 1
ATOM 856 C C . GLU A 1 108 ? -12.604 12.864 12.057 1.00 82.62 108 GLU A C 1
ATOM 858 O O . GLU A 1 108 ? -11.445 12.469 11.930 1.00 82.62 108 GLU A O 1
ATOM 863 N N . VAL A 1 109 ? -13.541 12.117 12.652 1.00 81.44 109 VAL A N 1
ATOM 864 C CA . VAL A 1 109 ? -13.280 10.781 13.216 1.00 81.44 109 VAL A CA 1
ATOM 865 C C . VAL A 1 109 ? -12.950 9.789 12.100 1.00 81.44 109 VAL A C 1
ATOM 867 O O . VAL A 1 109 ? -11.941 9.092 12.168 1.00 81.44 109 VAL A O 1
ATOM 870 N N . SER A 1 110 ? -13.741 9.800 11.028 1.00 85.50 110 SER A N 1
ATOM 871 C CA . SER A 1 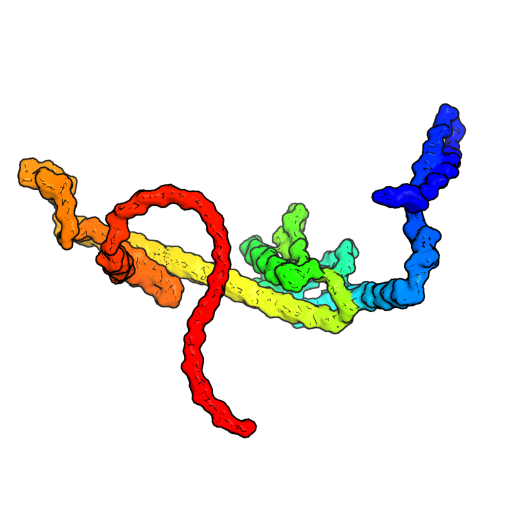110 ? -13.534 9.001 9.824 1.00 85.50 110 SER A CA 1
ATOM 872 C C . SER A 1 110 ? -12.226 9.360 9.119 1.00 85.50 110 SER A C 1
ATOM 874 O O . SER A 1 110 ? -11.563 8.473 8.597 1.00 85.50 110 SER A O 1
ATOM 876 N N . ILE A 1 111 ? -11.807 10.633 9.124 1.00 88.75 111 ILE A N 1
ATOM 877 C CA . ILE A 1 111 ? -10.493 11.038 8.592 1.00 88.75 111 ILE A CA 1
ATOM 878 C C . ILE A 1 111 ? -9.369 10.376 9.384 1.00 88.75 111 ILE A C 1
ATOM 880 O O . ILE A 1 111 ? -8.447 9.825 8.781 1.00 88.75 111 ILE A O 1
ATOM 884 N N . ASN A 1 112 ? -9.437 10.416 10.716 1.00 89.50 112 ASN A N 1
ATOM 885 C CA . ASN A 1 112 ? -8.408 9.813 11.553 1.00 89.50 112 ASN A CA 1
ATOM 886 C C . ASN A 1 112 ? -8.330 8.296 11.336 1.00 89.50 112 ASN A C 1
ATOM 888 O O . ASN A 1 112 ? -7.242 7.767 11.130 1.00 89.50 112 ASN A O 1
ATOM 892 N N . GLU A 1 113 ? -9.477 7.619 11.286 1.00 90.00 113 GLU A N 1
ATOM 893 C CA . GLU A 1 113 ? -9.547 6.184 11.003 1.00 90.00 113 GLU A CA 1
ATOM 894 C C . GLU A 1 113 ? -8.971 5.837 9.621 1.00 90.00 113 GLU A C 1
ATOM 896 O O . GLU A 1 113 ? -8.104 4.968 9.506 1.00 90.00 113 GLU A O 1
ATOM 901 N N . ILE A 1 114 ? -9.373 6.564 8.571 1.00 91.94 114 ILE A N 1
ATOM 902 C CA . ILE A 1 114 ? -8.833 6.390 7.215 1.00 91.94 114 ILE A CA 1
ATOM 903 C C . ILE A 1 114 ? -7.316 6.590 7.210 1.00 91.94 114 ILE A C 1
ATOM 905 O O . ILE A 1 114 ? -6.598 5.826 6.565 1.00 91.94 114 ILE A O 1
ATOM 909 N N . ASN A 1 115 ? -6.810 7.593 7.929 1.00 93.44 115 ASN A N 1
ATOM 910 C CA . ASN A 1 115 ? -5.378 7.856 8.027 1.00 93.44 115 ASN A CA 1
ATOM 911 C C . ASN A 1 115 ? -4.638 6.729 8.748 1.00 93.44 115 ASN A C 1
ATOM 913 O O . ASN A 1 115 ? -3.569 6.326 8.289 1.00 93.44 115 ASN A O 1
ATOM 917 N N . THR A 1 116 ? -5.198 6.196 9.837 1.00 93.25 116 THR A N 1
ATOM 918 C CA . THR A 1 116 ? -4.635 5.045 10.555 1.00 93.25 116 THR A CA 1
ATOM 919 C C . THR A 1 116 ? -4.573 3.817 9.651 1.00 93.25 116 THR A C 1
ATOM 921 O O . THR A 1 116 ? -3.503 3.224 9.504 1.00 93.25 116 THR A O 1
ATOM 924 N N . ILE A 1 117 ? -5.678 3.486 8.975 1.00 94.12 117 ILE A N 1
ATOM 925 C CA . ILE A 1 117 ? -5.738 2.363 8.031 1.00 94.12 117 ILE A CA 1
ATOM 926 C C . ILE A 1 117 ? -4.739 2.571 6.893 1.00 94.12 117 ILE A C 1
ATOM 928 O O . ILE A 1 117 ? -4.013 1.647 6.539 1.00 94.12 117 ILE A O 1
ATOM 932 N N . GLN A 1 118 ? -4.643 3.781 6.339 1.00 94.50 118 GLN A N 1
ATOM 933 C CA . GLN A 1 118 ? -3.729 4.054 5.233 1.00 94.50 118 GLN A CA 1
ATOM 934 C C . GLN A 1 118 ? -2.259 4.011 5.621 1.00 94.50 118 GLN A C 1
ATOM 936 O O . GLN A 1 118 ? -1.440 3.518 4.844 1.00 94.50 118 GLN A O 1
ATOM 941 N N . ALA A 1 119 ? -1.911 4.509 6.805 1.00 94.19 119 ALA A N 1
ATOM 942 C CA . ALA A 1 119 ? -0.552 4.419 7.314 1.00 94.19 119 ALA A CA 1
ATOM 943 C C . ALA A 1 119 ? -0.134 2.954 7.494 1.00 94.19 119 ALA A C 1
ATOM 945 O O . ALA A 1 119 ? 0.950 2.564 7.052 1.00 94.19 119 ALA A O 1
ATOM 946 N N . GLU A 1 120 ? -1.013 2.133 8.072 1.00 94.56 120 GLU A N 1
ATOM 947 C CA . GLU A 1 120 ? -0.734 0.716 8.299 1.00 94.56 120 GLU A CA 1
ATOM 948 C C . GLU A 1 120 ? -0.712 -0.088 6.993 1.00 94.56 120 GLU A C 1
ATOM 950 O O . GLU A 1 120 ? 0.221 -0.858 6.759 1.00 94.56 120 GLU A O 1
ATOM 955 N N . LEU A 1 121 ? -1.649 0.172 6.078 1.00 95.38 121 LEU A N 1
ATOM 956 C CA . LEU A 1 121 ? -1.664 -0.428 4.745 1.00 95.38 121 LEU A CA 1
ATOM 957 C C . LEU A 1 121 ? -0.381 -0.093 3.973 1.00 95.38 121 LEU A C 1
ATOM 959 O O . LEU A 1 121 ? 0.251 -0.974 3.385 1.00 95.38 121 LEU A O 1
ATOM 963 N N . ALA A 1 122 ? 0.050 1.171 3.997 1.00 94.94 122 ALA A N 1
ATOM 964 C CA . ALA A 1 122 ? 1.293 1.586 3.359 1.00 94.94 122 ALA A CA 1
ATOM 965 C C . ALA A 1 122 ? 2.510 0.880 3.973 1.00 94.94 122 ALA A C 1
ATOM 967 O O . ALA A 1 122 ? 3.407 0.486 3.229 1.00 94.94 122 ALA A O 1
ATOM 968 N N . ARG A 1 123 ? 2.534 0.680 5.297 1.00 93.69 123 ARG A N 1
ATOM 969 C CA . ARG A 1 123 ? 3.594 -0.053 6.008 1.00 93.69 123 ARG A CA 1
ATOM 970 C C . ARG A 1 123 ? 3.625 -1.536 5.617 1.00 93.69 123 ARG A C 1
ATOM 972 O O . ARG A 1 123 ? 4.697 -2.071 5.316 1.00 93.69 123 ARG A O 1
ATOM 979 N N . GLN A 1 124 ? 2.463 -2.191 5.574 1.00 94.06 124 GLN A N 1
ATOM 980 C CA . GLN A 1 124 ? 2.326 -3.598 5.181 1.00 94.06 124 GLN A CA 1
ATOM 981 C C . GLN A 1 124 ? 2.787 -3.813 3.731 1.00 94.06 124 GLN A C 1
ATOM 983 O O . GLN A 1 124 ? 3.534 -4.749 3.431 1.00 94.06 124 GLN A O 1
ATOM 988 N N . LEU A 1 125 ? 2.384 -2.921 2.823 1.00 94.38 125 LEU A N 1
ATOM 989 C CA . LEU A 1 125 ? 2.753 -2.998 1.412 1.00 94.38 125 LEU A CA 1
ATOM 990 C C . LEU A 1 125 ? 4.239 -2.692 1.180 1.00 94.38 125 LEU A C 1
ATOM 992 O O . LEU A 1 125 ? 4.887 -3.434 0.443 1.00 94.38 125 LEU A O 1
ATOM 996 N N . GLN A 1 126 ? 4.799 -1.686 1.861 1.00 93.56 126 GLN A N 1
ATOM 997 C CA . GLN A 1 126 ? 6.223 -1.324 1.774 1.00 93.56 126 GLN A CA 1
ATOM 998 C C . GLN A 1 126 ? 7.168 -2.434 2.229 1.00 93.56 126 GLN A C 1
ATOM 1000 O O . GLN A 1 126 ? 8.272 -2.554 1.706 1.00 93.56 126 GLN A O 1
ATOM 1005 N N . THR A 1 127 ? 6.732 -3.266 3.177 1.00 91.12 127 THR A N 1
ATOM 1006 C CA . THR A 1 127 ? 7.520 -4.418 3.641 1.00 91.12 127 THR A CA 1
ATOM 1007 C C . THR A 1 127 ? 7.777 -5.414 2.505 1.00 91.12 127 THR A C 1
ATOM 1009 O O . THR A 1 127 ? 8.830 -6.044 2.458 1.00 91.12 127 THR A O 1
ATOM 1012 N N . ASN A 1 128 ? 6.829 -5.540 1.573 1.00 87.56 128 ASN A N 1
ATOM 1013 C CA . ASN A 1 128 ? 6.916 -6.476 0.455 1.00 87.56 128 ASN A CA 1
ATOM 1014 C C . ASN A 1 128 ? 7.418 -5.825 -0.841 1.00 87.56 128 ASN A C 1
ATOM 1016 O O . ASN A 1 128 ? 7.940 -6.524 -1.707 1.00 87.56 128 ASN A O 1
ATOM 1020 N N . ASP A 1 129 ? 7.196 -4.521 -1.017 1.00 89.31 129 ASP A N 1
ATOM 1021 C CA . ASP A 1 129 ? 7.445 -3.827 -2.278 1.00 89.31 129 ASP A CA 1
ATOM 1022 C C . ASP A 1 129 ? 7.702 -2.327 -2.054 1.00 89.31 129 ASP A C 1
ATOM 1024 O O . ASP A 1 129 ? 6.861 -1.592 -1.537 1.00 89.31 129 ASP A O 1
ATOM 1028 N N . THR A 1 130 ? 8.871 -1.856 -2.487 1.00 87.75 130 THR A N 1
ATOM 1029 C CA . THR A 1 130 ? 9.304 -0.458 -2.341 1.00 87.75 130 THR A CA 1
ATOM 1030 C C . THR A 1 130 ? 8.603 0.501 -3.303 1.00 87.75 130 THR A C 1
ATOM 1032 O O . THR A 1 130 ? 8.765 1.715 -3.185 1.00 87.75 130 THR A O 1
ATOM 1035 N N . ALA A 1 131 ? 7.800 -0.007 -4.245 1.00 88.06 131 ALA A N 1
ATOM 1036 C CA . ALA A 1 131 ? 7.000 0.816 -5.145 1.00 88.06 131 ALA A CA 1
ATOM 1037 C C . ALA A 1 131 ? 5.856 1.559 -4.430 1.00 88.06 131 ALA A C 1
ATOM 1039 O O . ALA A 1 131 ? 5.248 2.452 -5.022 1.00 88.06 131 ALA A O 1
ATOM 1040 N N . PHE A 1 132 ? 5.555 1.221 -3.175 1.00 93.31 132 PHE A N 1
ATOM 1041 C CA . PHE A 1 132 ? 4.525 1.884 -2.383 1.00 93.31 132 PHE A CA 1
ATOM 1042 C C . PHE A 1 132 ? 5.117 2.933 -1.452 1.00 93.31 132 PHE A C 1
ATOM 1044 O O . PHE A 1 132 ? 6.153 2.723 -0.833 1.00 93.31 132 PHE A O 1
ATOM 1051 N N . SER A 1 133 ? 4.431 4.061 -1.299 1.00 91.94 133 SER A N 1
ATOM 1052 C CA . SER A 1 133 ? 4.772 5.032 -0.255 1.00 91.94 133 SER A CA 1
ATOM 1053 C C . SER A 1 133 ? 3.535 5.758 0.253 1.00 91.94 133 SER A C 1
ATOM 1055 O O . SER A 1 133 ? 2.558 5.926 -0.475 1.00 91.94 133 SER A O 1
ATOM 1057 N N . LEU A 1 134 ? 3.573 6.182 1.512 1.00 93.50 134 LEU A N 1
ATOM 1058 C CA . LEU A 1 134 ? 2.535 7.028 2.092 1.00 93.50 134 LEU A CA 1
ATOM 1059 C C . LEU A 1 134 ? 2.727 8.481 1.622 1.00 93.50 134 LEU A C 1
ATOM 1061 O O . LEU A 1 134 ? 3.856 8.962 1.486 1.00 93.50 134 LEU A O 1
ATOM 1065 N N . GLY A 1 135 ? 1.629 9.183 1.365 1.00 89.56 135 GLY A N 1
ATOM 1066 C CA . GLY A 1 135 ? 1.599 10.614 1.071 1.00 89.56 135 GLY A CA 1
ATOM 1067 C C . GLY A 1 135 ? 0.425 11.317 1.751 1.00 89.56 135 GLY A C 1
ATOM 1068 O O . GLY A 1 135 ? -0.500 10.659 2.225 1.00 89.56 135 GLY A O 1
ATOM 1069 N N . GLY A 1 136 ? 0.473 12.650 1.785 1.00 85.88 136 GLY A N 1
ATOM 1070 C CA . GLY A 1 136 ? -0.481 13.508 2.501 1.00 85.88 136 GLY A CA 1
ATOM 1071 C C . GLY A 1 136 ? -0.001 13.887 3.907 1.00 85.88 136 GLY A C 1
ATOM 1072 O O . GLY A 1 136 ? 1.032 13.401 4.367 1.00 85.88 136 GLY A O 1
ATOM 1073 N N . GLY A 1 137 ? -0.736 14.776 4.584 1.00 68.31 137 GLY A N 1
ATOM 1074 C CA . GLY A 1 137 ? -0.502 15.122 5.992 1.00 68.31 137 GLY A CA 1
ATOM 1075 C C . GLY A 1 137 ? 0.606 16.129 6.291 1.00 68.31 137 GLY A C 1
ATOM 1076 O O . GLY A 1 137 ? 0.797 16.473 7.453 1.00 68.31 137 GLY A O 1
ATOM 1077 N N . THR A 1 138 ? 1.360 16.576 5.285 1.00 60.12 138 THR A N 1
ATOM 1078 C CA . THR A 1 138 ? 2.470 17.528 5.470 1.00 60.12 138 THR A CA 1
ATOM 1079 C C . THR A 1 138 ? 2.069 18.979 5.236 1.00 60.12 138 THR A C 1
ATOM 1081 O O . THR A 1 138 ? 2.760 19.871 5.717 1.00 60.12 138 THR A O 1
ATOM 1084 N N . ASP A 1 139 ? 0.959 19.205 4.533 1.00 59.66 139 ASP A N 1
ATOM 1085 C CA . ASP A 1 139 ? 0.418 20.533 4.262 1.00 59.66 139 ASP A CA 1
ATOM 1086 C C . ASP A 1 139 ? -0.831 20.761 5.118 1.00 59.66 139 ASP A C 1
ATOM 1088 O O . ASP A 1 139 ? -1.697 19.890 5.211 1.00 59.66 139 ASP A O 1
ATOM 1092 N N . GLU A 1 140 ? -0.966 21.962 5.686 1.00 54.84 140 GLU A N 1
ATOM 1093 C CA . GLU A 1 140 ? -2.101 22.390 6.529 1.00 54.84 140 GLU A CA 1
ATOM 1094 C C . GLU A 1 140 ? -3.473 22.265 5.826 1.00 54.84 140 GLU A C 1
ATOM 1096 O O . GLU A 1 140 ? -4.522 22.341 6.462 1.00 54.84 140 GLU A O 1
ATOM 1101 N N . HIS A 1 141 ? -3.469 22.047 4.506 1.00 53.28 141 HIS A N 1
ATOM 1102 C CA . HIS A 1 141 ? -4.648 21.899 3.656 1.00 53.28 141 HIS A CA 1
ATOM 1103 C C . HIS A 1 141 ? -4.973 20.444 3.254 1.00 53.28 141 HIS A C 1
ATOM 1105 O O . HIS A 1 141 ? -6.061 20.205 2.732 1.00 53.28 141 HIS A O 1
ATOM 1111 N N . GLU A 1 142 ? -4.092 19.464 3.505 1.00 67.19 142 GLU A N 1
ATOM 1112 C CA . GLU A 1 142 ? -4.332 18.040 3.206 1.00 67.19 142 GLU A CA 1
ATOM 1113 C C . GLU A 1 142 ? -4.284 17.182 4.478 1.00 67.19 142 GLU A C 1
ATOM 1115 O O . GLU A 1 142 ? -3.267 16.578 4.818 1.00 67.19 142 GLU A O 1
ATOM 1120 N N . SER A 1 143 ? -5.428 17.066 5.157 1.00 80.56 143 SER A N 1
ATOM 1121 C CA . SER A 1 143 ? -5.566 16.253 6.374 1.00 80.56 143 SER A CA 1
ATOM 1122 C C . SER A 1 143 ? -5.642 14.743 6.125 1.00 80.56 143 SER A C 1
ATOM 1124 O O . SER A 1 143 ? -5.545 13.970 7.074 1.00 80.56 143 SER A O 1
ATOM 1126 N N . MET A 1 144 ? -5.826 14.299 4.877 1.00 88.19 144 MET A N 1
ATOM 1127 C CA . MET A 1 144 ? -6.075 12.892 4.545 1.00 88.19 144 MET A CA 1
ATOM 1128 C C . MET A 1 144 ? -4.910 12.238 3.810 1.00 88.19 144 MET A C 1
ATOM 1130 O O . MET A 1 144 ? -4.517 12.675 2.724 1.00 88.19 144 MET A O 1
ATOM 1134 N N . PHE A 1 145 ? -4.451 11.109 4.334 1.00 92.44 145 PHE A N 1
ATOM 1135 C CA . PHE A 1 145 ? -3.395 10.312 3.736 1.00 92.44 145 PHE A CA 1
ATOM 1136 C C . PHE A 1 145 ? -3.862 9.584 2.473 1.00 92.44 145 PHE A C 1
ATOM 1138 O O . PHE A 1 145 ? -5.053 9.359 2.214 1.00 92.44 145 PHE A O 1
ATOM 1145 N N . TYR A 1 146 ? -2.882 9.211 1.662 1.00 92.94 146 TYR A N 1
ATOM 1146 C CA . TYR A 1 146 ? -3.060 8.428 0.455 1.00 92.94 146 TYR A CA 1
ATOM 1147 C C . TYR A 1 146 ? -1.849 7.550 0.171 1.00 92.94 146 TYR A C 1
ATOM 1149 O O . TYR A 1 146 ? -0.732 7.818 0.609 1.00 92.94 146 TYR A O 1
ATOM 1157 N N . LEU A 1 147 ? -2.080 6.498 -0.603 1.00 94.69 147 LEU A N 1
ATOM 1158 C CA . LEU A 1 147 ? -1.061 5.557 -1.026 1.00 94.69 147 LEU A CA 1
ATOM 1159 C C . LEU A 1 147 ? -0.564 5.946 -2.418 1.00 94.69 147 LEU A C 1
ATOM 1161 O O . LEU A 1 147 ? -1.335 5.967 -3.379 1.00 94.69 147 LEU A O 1
ATOM 1165 N N . ARG A 1 148 ? 0.727 6.239 -2.541 1.00 94.50 148 ARG A N 1
ATOM 1166 C CA . ARG A 1 148 ? 1.399 6.464 -3.822 1.00 94.50 148 ARG A CA 1
ATOM 1167 C C . ARG A 1 148 ? 1.778 5.126 -4.445 1.00 94.50 148 ARG A C 1
ATOM 1169 O O . ARG A 1 148 ? 2.354 4.261 -3.788 1.00 94.50 148 ARG A O 1
ATOM 1176 N N . LEU A 1 149 ? 1.473 4.997 -5.728 1.00 94.50 149 LEU A N 1
ATOM 1177 C CA . LEU A 1 149 ? 1.746 3.836 -6.563 1.00 94.50 149 LEU A CA 1
ATOM 1178 C C . LEU A 1 149 ? 2.931 4.141 -7.473 1.00 94.50 149 LEU A C 1
ATOM 1180 O O . LEU A 1 149 ? 2.865 5.060 -8.296 1.00 94.50 149 LEU A O 1
ATOM 1184 N N . GLY A 1 150 ? 4.008 3.381 -7.322 1.00 93.44 150 GLY A N 1
ATOM 1185 C CA . GLY A 1 150 ? 5.232 3.496 -8.104 1.00 93.44 150 GLY A CA 1
ATOM 1186 C C . GLY A 1 150 ? 5.073 3.068 -9.562 1.00 93.44 150 GLY A C 1
ATOM 1187 O O . GLY A 1 150 ? 3.995 3.142 -10.151 1.00 93.44 150 GLY A O 1
ATOM 1188 N N . MET A 1 151 ? 6.187 2.681 -10.173 1.00 93.25 151 MET A N 1
ATOM 1189 C CA . MET A 1 151 ? 6.216 2.228 -11.564 1.00 93.25 151 MET A CA 1
ATOM 1190 C C . MET A 1 151 ? 5.673 0.802 -11.683 1.00 93.25 151 MET A C 1
ATOM 1192 O O . MET A 1 151 ? 5.850 -0.012 -10.778 1.00 93.25 151 MET A O 1
ATOM 1196 N N . ILE A 1 152 ? 5.051 0.494 -12.819 1.00 93.19 152 ILE A N 1
ATOM 1197 C CA . ILE A 1 152 ? 4.584 -0.856 -13.160 1.00 93.19 152 ILE A CA 1
ATOM 1198 C C . ILE A 1 152 ? 5.319 -1.356 -14.398 1.00 93.19 152 ILE A C 1
ATOM 1200 O O . ILE A 1 152 ? 5.720 -0.567 -15.252 1.00 93.19 152 ILE A O 1
ATOM 1204 N N . ARG A 1 153 ? 5.508 -2.674 -14.489 1.00 89.56 153 ARG A N 1
ATOM 1205 C CA . ARG A 1 153 ? 6.268 -3.289 -15.584 1.00 89.56 153 ARG A CA 1
ATOM 1206 C C . ARG A 1 153 ? 5.412 -3.511 -16.821 1.00 89.56 153 ARG A C 1
ATOM 1208 O O . ARG A 1 153 ? 5.911 -3.352 -17.926 1.00 89.56 153 ARG A O 1
ATOM 1215 N N . ARG A 1 154 ? 4.140 -3.869 -16.641 1.00 88.06 154 ARG A N 1
ATOM 1216 C CA . ARG A 1 154 ? 3.187 -4.100 -17.732 1.00 88.06 154 ARG A CA 1
ATOM 1217 C C . ARG A 1 154 ? 1.850 -3.432 -17.437 1.00 88.06 154 ARG A C 1
ATOM 1219 O O . ARG A 1 154 ? 1.517 -3.183 -16.282 1.00 88.06 154 ARG A O 1
ATOM 1226 N N . GLY A 1 155 ? 1.087 -3.119 -18.483 1.00 75.50 155 GLY A N 1
ATOM 1227 C CA . GLY A 1 155 ? -0.182 -2.396 -18.348 1.00 75.50 155 GLY A CA 1
ATOM 1228 C C . GLY A 1 155 ? -1.237 -3.179 -17.561 1.00 75.50 155 GLY A C 1
ATOM 1229 O O . GLY A 1 155 ? -1.954 -2.597 -16.748 1.00 75.50 155 GLY A O 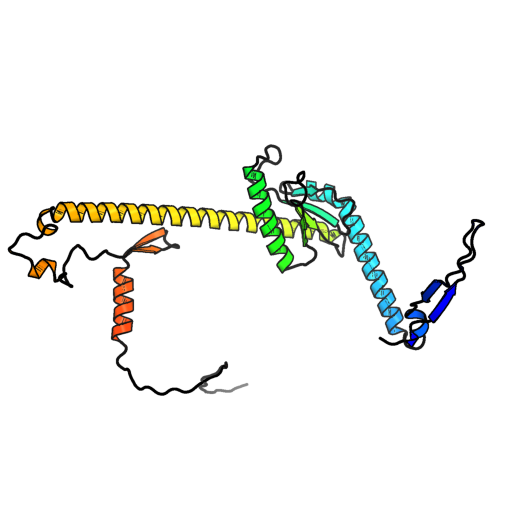1
ATOM 1230 N N . GLU A 1 156 ? -1.289 -4.499 -17.746 1.00 81.75 156 GLU A N 1
ATOM 1231 C CA . GLU A 1 156 ? -2.176 -5.412 -17.019 1.00 81.75 156 GLU A CA 1
ATOM 1232 C C . GLU A 1 156 ? -1.837 -5.539 -15.526 1.00 81.75 156 GLU A C 1
ATOM 1234 O O . GLU A 1 156 ? -2.706 -5.885 -14.723 1.00 81.75 156 GLU A O 1
ATOM 1239 N N . ASP A 1 157 ? -0.603 -5.203 -15.127 1.00 88.81 157 ASP A N 1
ATOM 1240 C CA . ASP A 1 157 ? -0.177 -5.302 -13.731 1.00 88.81 157 ASP A CA 1
ATOM 1241 C C . ASP A 1 157 ? -0.947 -4.306 -12.840 1.00 88.81 157 ASP A C 1
ATOM 1243 O O . ASP A 1 157 ? -1.042 -4.529 -11.637 1.00 88.81 157 ASP A O 1
ATOM 1247 N N . LEU A 1 158 ? -1.540 -3.237 -13.394 1.00 92.38 158 LEU A N 1
ATOM 1248 C CA . LEU A 1 158 ? -2.289 -2.247 -12.611 1.00 92.38 158 LEU A CA 1
ATOM 1249 C C . LEU A 1 158 ? -3.549 -2.829 -11.954 1.00 92.38 158 LEU A C 1
ATOM 1251 O O . LEU A 1 158 ? -3.825 -2.547 -10.792 1.00 92.38 158 LEU A O 1
ATOM 1255 N N . GLU A 1 159 ? -4.326 -3.643 -12.667 1.00 92.50 159 GLU A N 1
ATOM 1256 C CA . GLU A 1 159 ? -5.555 -4.219 -12.105 1.00 92.50 159 GLU A CA 1
ATOM 1257 C C . GLU A 1 159 ? -5.227 -5.272 -11.038 1.00 92.50 159 GLU A C 1
ATOM 1259 O O . GLU A 1 159 ? -5.845 -5.296 -9.973 1.00 92.50 159 GLU A O 1
ATOM 1264 N N . ILE A 1 160 ? -4.177 -6.065 -11.276 1.00 91.81 160 ILE A N 1
ATOM 1265 C CA . ILE A 1 160 ? -3.632 -7.028 -10.309 1.00 91.81 160 ILE A CA 1
ATOM 1266 C C . ILE A 1 160 ? -3.120 -6.299 -9.059 1.00 91.81 160 ILE A C 1
ATOM 1268 O O . ILE A 1 160 ? -3.382 -6.723 -7.932 1.00 91.81 160 ILE A O 1
ATOM 1272 N N . LEU A 1 161 ? -2.421 -5.178 -9.250 1.00 93.06 161 LEU A N 1
ATOM 1273 C CA . LEU A 1 161 ? -1.915 -4.334 -8.175 1.00 93.06 161 LEU A CA 1
ATOM 1274 C C . LEU A 1 161 ? -3.057 -3.799 -7.306 1.00 93.06 161 LEU A C 1
ATOM 1276 O O . LEU A 1 161 ? -3.001 -3.923 -6.086 1.00 93.06 161 LEU A O 1
ATOM 1280 N N . LEU A 1 162 ? -4.112 -3.259 -7.919 1.00 94.44 162 LEU A N 1
ATOM 1281 C CA . LEU A 1 162 ? -5.273 -2.742 -7.192 1.00 94.44 162 LEU A CA 1
ATOM 1282 C C . LEU A 1 162 ? -6.007 -3.842 -6.418 1.00 94.44 162 LEU A C 1
ATOM 1284 O O . LEU A 1 162 ? -6.383 -3.616 -5.272 1.00 94.44 162 LEU A O 1
ATOM 1288 N N . GLN A 1 163 ? -6.142 -5.045 -6.982 1.00 94.44 163 GLN A N 1
ATOM 1289 C CA . GLN A 1 163 ? -6.696 -6.203 -6.265 1.00 94.44 163 GLN A CA 1
ATOM 1290 C C . GLN A 1 163 ? -5.846 -6.596 -5.051 1.00 94.44 163 GLN A C 1
ATOM 1292 O O . GLN A 1 163 ? -6.380 -6.850 -3.970 1.00 94.44 163 GLN A O 1
ATOM 1297 N N . LYS A 1 164 ? -4.514 -6.602 -5.192 1.00 93.62 164 LYS A N 1
ATOM 1298 C CA . LYS A 1 164 ? -3.601 -6.864 -4.070 1.00 93.62 164 LYS A CA 1
ATOM 1299 C C . LYS A 1 164 ? -3.782 -5.829 -2.959 1.00 93.62 164 LYS A C 1
ATOM 1301 O O . LYS A 1 164 ? -3.873 -6.203 -1.793 1.00 93.62 164 LYS A O 1
ATOM 1306 N N . ILE A 1 165 ? -3.862 -4.548 -3.319 1.00 95.31 165 ILE A N 1
ATOM 1307 C CA . ILE A 1 165 ? -4.076 -3.466 -2.352 1.00 95.31 165 ILE A CA 1
ATOM 1308 C C . ILE A 1 165 ? -5.453 -3.592 -1.699 1.00 95.31 165 ILE A C 1
ATOM 1310 O O . ILE A 1 165 ? -5.566 -3.368 -0.502 1.00 95.31 165 ILE A O 1
ATOM 1314 N N . LEU A 1 166 ? -6.488 -3.982 -2.447 1.00 95.25 166 LEU A N 1
ATOM 1315 C CA . LEU A 1 166 ? -7.838 -4.152 -1.910 1.00 95.25 166 LEU A CA 1
ATOM 1316 C C . LEU A 1 166 ? -7.872 -5.237 -0.832 1.00 95.25 166 LEU A C 1
ATOM 1318 O O . LEU A 1 166 ? -8.444 -5.032 0.235 1.00 95.25 166 LEU A O 1
ATOM 1322 N N . ASN A 1 167 ? -7.241 -6.378 -1.105 1.00 95.12 167 ASN A N 1
ATOM 1323 C CA . ASN A 1 167 ? -7.166 -7.481 -0.152 1.00 95.12 167 ASN A CA 1
ATOM 1324 C C . ASN A 1 167 ? -6.362 -7.089 1.093 1.00 95.12 167 ASN A C 1
ATOM 1326 O O . ASN A 1 167 ? -6.828 -7.320 2.205 1.00 95.12 167 ASN A O 1
ATOM 1330 N N . ALA A 1 168 ? -5.213 -6.430 0.912 1.00 95.19 168 ALA A N 1
ATOM 1331 C CA . ALA A 1 168 ? -4.409 -5.918 2.021 1.00 95.19 168 ALA A CA 1
ATOM 1332 C C . ALA A 1 168 ? -5.161 -4.849 2.840 1.00 95.19 168 ALA A C 1
ATOM 1334 O O . ALA A 1 168 ? -5.088 -4.840 4.065 1.00 95.19 168 ALA A O 1
ATOM 1335 N N . GLY A 1 169 ? -5.942 -3.985 2.185 1.00 94.62 169 GLY A N 1
ATOM 1336 C CA . GLY A 1 169 ? -6.779 -2.979 2.841 1.00 94.62 169 GLY A CA 1
ATOM 1337 C C . GLY A 1 169 ? -7.865 -3.608 3.713 1.00 94.62 169 GLY A C 1
ATOM 1338 O O . GLY A 1 169 ? -8.011 -3.230 4.871 1.00 94.62 169 GLY A O 1
ATOM 1339 N N . LYS A 1 170 ? -8.563 -4.632 3.204 1.00 94.81 170 LYS A N 1
ATOM 1340 C CA . LYS A 1 170 ? -9.572 -5.388 3.969 1.00 94.81 170 LYS A CA 1
ATOM 1341 C C . LYS A 1 170 ? -8.969 -6.162 5.141 1.00 94.81 170 LYS A C 1
ATOM 1343 O O . LYS A 1 170 ? -9.573 -6.238 6.212 1.00 94.81 170 LYS A O 1
ATOM 1348 N N . GLU A 1 171 ? -7.790 -6.744 4.943 1.00 94.69 171 GLU A N 1
ATOM 1349 C CA . GLU A 1 171 ? -7.039 -7.413 6.007 1.00 94.69 171 GLU A CA 1
ATOM 1350 C C . GLU A 1 171 ? -6.631 -6.414 7.097 1.00 94.69 171 GLU A C 1
ATOM 1352 O O . GLU A 1 171 ? -6.871 -6.666 8.276 1.00 94.69 171 GLU A O 1
ATOM 1357 N N . THR A 1 172 ? -6.104 -5.251 6.702 1.00 94.44 172 THR A N 1
ATOM 1358 C CA . THR A 1 172 ? -5.724 -4.164 7.616 1.00 94.44 172 THR A CA 1
ATOM 1359 C C . THR A 1 172 ? -6.932 -3.652 8.403 1.00 94.44 172 THR A C 1
ATOM 1361 O O . THR A 1 172 ? -6.861 -3.546 9.625 1.00 94.44 172 THR A O 1
ATOM 1364 N N . GLU A 1 173 ? -8.063 -3.409 7.734 1.00 92.88 173 GLU A N 1
ATOM 1365 C CA . GLU A 1 173 ? -9.333 -3.014 8.365 1.00 92.88 173 GLU A CA 1
ATOM 1366 C C . GLU A 1 173 ? -9.778 -4.047 9.414 1.00 92.88 173 GLU A C 1
ATOM 1368 O O . GLU A 1 173 ? -10.085 -3.700 10.554 1.00 92.88 173 GLU A O 1
ATOM 1373 N N . THR A 1 174 ? -9.743 -5.335 9.064 1.00 92.50 174 THR A N 1
ATOM 1374 C CA . THR A 1 174 ? -10.138 -6.419 9.978 1.00 92.50 174 THR A CA 1
ATOM 1375 C C . THR A 1 174 ? -9.180 -6.542 11.163 1.00 92.50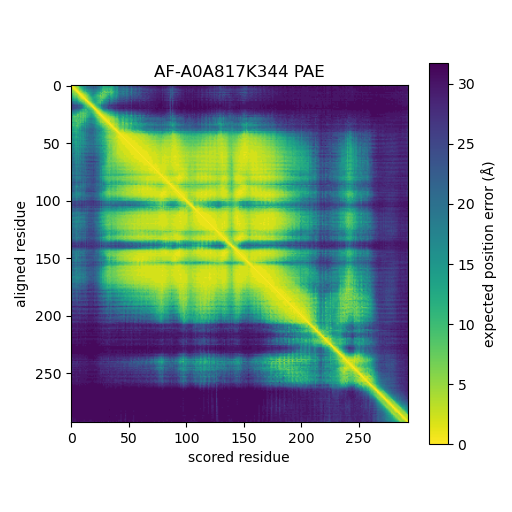 174 THR A C 1
ATOM 1377 O O . THR A 1 174 ? -9.618 -6.749 12.295 1.00 92.50 174 THR A O 1
ATOM 1380 N N . SER A 1 175 ? -7.875 -6.402 10.921 1.00 92.94 175 SER A N 1
ATOM 1381 C CA . SER A 1 175 ? -6.851 -6.476 11.962 1.00 92.94 175 SER A CA 1
ATOM 1382 C C . SER A 1 175 ? -6.975 -5.329 12.961 1.00 92.94 175 SER A C 1
ATOM 1384 O O . SER A 1 175 ? -6.879 -5.561 14.164 1.00 92.94 175 SER A O 1
ATOM 1386 N N . LEU A 1 176 ? -7.202 -4.101 12.487 1.00 91.06 176 LEU A N 1
ATOM 1387 C CA . LEU A 1 176 ? -7.365 -2.938 13.360 1.00 91.06 176 LEU A CA 1
ATOM 1388 C C . LEU A 1 176 ? -8.632 -3.061 14.208 1.00 91.06 176 LEU A C 1
ATOM 1390 O O . LEU A 1 176 ? -8.559 -2.928 15.428 1.00 91.06 176 LEU A O 1
ATOM 1394 N N . LYS A 1 177 ? -9.749 -3.465 13.596 1.00 89.88 177 LYS A N 1
ATOM 1395 C CA . LYS A 1 177 ? -10.990 -3.738 14.327 1.00 89.88 177 LYS A CA 1
ATOM 1396 C C . LYS A 1 177 ? -10.818 -4.822 15.396 1.00 89.88 177 LYS A C 1
ATOM 1398 O O . LYS A 1 177 ? -11.307 -4.685 16.511 1.00 89.88 177 LYS A O 1
ATOM 1403 N N . TYR A 1 178 ? -10.098 -5.900 15.086 1.00 90.44 178 TYR A N 1
ATOM 1404 C CA . TYR A 1 178 ? -9.832 -6.965 16.056 1.00 90.44 178 TYR A CA 1
ATOM 1405 C C . TYR A 1 178 ? -9.026 -6.469 17.268 1.00 90.44 178 TYR A C 1
ATOM 1407 O O . TYR A 1 178 ? -9.285 -6.889 18.399 1.00 90.44 178 TYR A O 1
ATOM 1415 N N . VAL A 1 179 ? -8.062 -5.569 17.049 1.00 88.38 179 VAL A N 1
ATOM 1416 C CA . VAL A 1 179 ? -7.279 -4.950 18.128 1.00 88.38 179 VAL A CA 1
ATOM 1417 C C . VAL A 1 179 ? -8.160 -4.061 19.006 1.00 88.38 179 VAL A C 1
ATOM 1419 O O . VAL A 1 179 ? -8.043 -4.124 20.230 1.00 88.38 179 VAL A O 1
ATOM 1422 N N . GLU A 1 180 ? -9.067 -3.285 18.413 1.00 87.88 180 GLU A N 1
ATOM 1423 C CA . GLU A 1 180 ? -10.032 -2.460 19.150 1.00 87.88 180 GLU A CA 1
ATOM 1424 C C . GLU A 1 180 ? -10.987 -3.315 19.996 1.00 87.88 180 GLU A C 1
ATOM 1426 O O . GLU A 1 180 ? -11.100 -3.093 21.205 1.00 87.88 180 GLU A O 1
ATOM 1431 N N . ASP A 1 181 ? -11.575 -4.362 19.408 1.00 89.12 181 ASP A N 1
ATOM 1432 C CA . ASP A 1 181 ? -12.446 -5.314 20.110 1.00 89.12 181 ASP A CA 1
ATOM 1433 C C . ASP A 1 181 ? -11.714 -5.997 21.284 1.00 89.12 181 ASP A C 1
ATOM 1435 O O . ASP A 1 181 ? -12.286 -6.244 22.352 1.00 89.12 181 ASP A O 1
ATOM 1439 N N . MET A 1 182 ? -10.433 -6.338 21.105 1.00 86.38 182 MET A N 1
ATOM 1440 C CA . MET A 1 182 ? -9.618 -6.933 22.166 1.00 86.38 182 MET A CA 1
ATOM 1441 C C . MET A 1 182 ? -9.320 -5.924 23.279 1.00 86.38 182 MET A C 1
ATOM 1443 O O . MET A 1 182 ? -9.419 -6.273 24.458 1.00 86.38 182 MET A O 1
ATOM 1447 N N . ALA A 1 183 ? -8.985 -4.681 22.927 1.00 88.56 183 ALA A N 1
ATOM 1448 C CA . ALA A 1 183 ? -8.736 -3.618 23.893 1.00 88.56 183 ALA A CA 1
ATOM 1449 C C . ALA A 1 183 ? -9.980 -3.334 24.750 1.00 88.56 183 ALA A C 1
ATOM 1451 O O . ALA A 1 183 ? -9.865 -3.193 25.971 1.00 88.56 183 ALA A O 1
ATOM 1452 N N . GLU A 1 184 ? -11.170 -3.331 24.142 1.00 89.56 184 GLU A N 1
ATOM 1453 C CA . GLU A 1 184 ? -12.437 -3.183 24.859 1.00 89.56 184 GLU A CA 1
ATOM 1454 C C . GLU A 1 184 ? -12.669 -4.342 25.838 1.00 89.56 184 GLU A C 1
ATOM 1456 O O . GLU A 1 184 ? -12.895 -4.113 27.029 1.00 89.56 184 GLU A O 1
ATOM 1461 N N . LYS A 1 185 ? -12.515 -5.593 25.384 1.00 88.62 185 LYS A N 1
ATOM 1462 C CA . LYS A 1 185 ? -12.659 -6.778 26.249 1.00 88.62 185 LYS A CA 1
ATOM 1463 C C . LYS A 1 185 ? -11.690 -6.767 27.428 1.00 88.62 185 LYS A C 1
ATOM 1465 O O . LYS A 1 185 ? -12.087 -7.121 28.538 1.00 88.62 185 LYS A O 1
ATOM 1470 N N . ILE A 1 186 ? -10.440 -6.350 27.213 1.00 87.88 186 ILE A N 1
ATOM 1471 C CA . ILE A 1 186 ? -9.438 -6.214 28.280 1.00 87.88 186 ILE A CA 1
ATOM 1472 C C . ILE A 1 186 ? -9.873 -5.145 29.281 1.00 87.88 186 ILE A C 1
ATOM 1474 O O . ILE A 1 186 ? -9.857 -5.398 30.486 1.00 87.88 186 ILE A O 1
ATOM 1478 N N . LYS A 1 187 ? -10.305 -3.972 28.805 1.00 89.81 187 LYS A N 1
ATOM 1479 C CA . LYS A 1 187 ? -10.774 -2.883 29.667 1.00 89.81 187 LYS A CA 1
ATOM 1480 C C . LYS A 1 187 ? -11.956 -3.325 30.534 1.00 89.81 187 LYS A C 1
ATOM 1482 O O . LYS A 1 187 ? -11.900 -3.178 31.753 1.00 89.81 187 LYS A O 1
ATOM 1487 N N . THR A 1 188 ? -12.982 -3.934 29.938 1.00 88.94 188 THR A N 1
ATOM 1488 C CA . THR A 1 188 ? -14.144 -4.447 30.680 1.00 88.94 188 THR A CA 1
ATOM 1489 C C . THR A 1 188 ? -13.758 -5.578 31.634 1.00 88.94 188 THR A C 1
ATOM 1491 O O . THR A 1 188 ? -14.285 -5.657 32.745 1.00 88.94 188 THR A O 1
ATOM 1494 N N . GLY A 1 189 ? -12.817 -6.441 31.238 1.00 85.25 189 GLY A N 1
ATOM 1495 C CA . GLY A 1 189 ? -12.255 -7.475 32.104 1.00 85.25 189 GLY A CA 1
ATOM 1496 C C . GLY A 1 189 ? -11.611 -6.883 33.358 1.00 85.25 189 GLY A C 1
ATOM 1497 O O . GLY A 1 189 ? -11.923 -7.318 34.465 1.00 85.25 189 GLY A O 1
ATOM 1498 N N . ILE A 1 190 ? -10.781 -5.846 33.202 1.00 84.75 190 ILE A N 1
ATOM 1499 C CA . ILE A 1 190 ? -10.122 -5.142 34.314 1.00 84.75 190 ILE A CA 1
ATOM 1500 C C . ILE A 1 190 ? -11.151 -4.457 35.219 1.00 84.75 190 ILE A C 1
ATOM 1502 O O . ILE A 1 190 ? -11.100 -4.633 36.435 1.00 84.75 190 ILE A O 1
ATOM 1506 N N . GLU A 1 191 ? -12.109 -3.720 34.652 1.00 88.56 191 GLU A N 1
ATOM 1507 C CA . GLU A 1 191 ? -13.153 -3.029 35.422 1.00 88.56 191 GLU A CA 1
ATOM 1508 C C . GLU A 1 191 ? -14.006 -4.011 36.236 1.00 88.56 191 GLU A C 1
ATOM 1510 O O . GLU A 1 191 ? -14.285 -3.774 37.414 1.00 88.56 191 GLU A O 1
ATOM 1515 N N . LYS A 1 192 ? -14.370 -5.152 35.639 1.00 87.81 192 LYS A N 1
ATOM 1516 C CA . LYS A 1 192 ? -15.112 -6.212 36.327 1.00 87.81 192 LYS A CA 1
ATOM 1517 C C . LYS A 1 192 ? -14.294 -6.834 37.455 1.00 87.81 192 LYS A C 1
ATOM 1519 O O . LYS A 1 192 ? -14.814 -6.991 38.555 1.00 87.81 192 LYS A O 1
ATOM 1524 N N . VAL A 1 193 ? -13.018 -7.145 37.213 1.00 81.50 193 VAL A N 1
ATOM 1525 C CA . VAL A 1 193 ? -12.119 -7.663 38.257 1.00 81.50 193 VAL A CA 1
ATOM 1526 C C . VAL A 1 193 ? -11.991 -6.663 39.403 1.00 81.50 193 VAL A C 1
ATOM 1528 O O . VAL A 1 193 ? -12.074 -7.058 40.562 1.00 81.50 193 VAL A O 1
ATOM 1531 N N . GLN A 1 194 ? -11.832 -5.373 39.105 1.00 84.31 194 GLN A N 1
ATOM 1532 C CA . GLN A 1 194 ? -11.711 -4.339 40.127 1.00 84.31 194 GLN A CA 1
ATOM 1533 C C . GLN A 1 194 ? -12.991 -4.196 40.956 1.00 84.31 194 GLN A C 1
ATOM 1535 O O . GLN A 1 194 ? -12.909 -4.074 42.178 1.00 84.31 194 GLN A O 1
ATOM 1540 N N . LYS A 1 195 ? -14.163 -4.256 40.317 1.00 88.12 195 LYS A N 1
ATOM 1541 C CA . LYS A 1 195 ? -15.450 -4.230 41.017 1.00 88.12 195 LYS A CA 1
ATOM 1542 C C . LYS A 1 195 ? -15.642 -5.462 41.900 1.00 88.12 195 LYS A C 1
ATOM 1544 O O . LYS A 1 195 ? -15.944 -5.315 43.078 1.00 88.12 195 LYS A O 1
ATOM 1549 N N . ASP A 1 196 ? -15.397 -6.657 41.367 1.00 84.75 196 ASP A N 1
ATOM 1550 C CA . ASP A 1 196 ? -15.533 -7.898 42.131 1.00 84.75 196 ASP A CA 1
ATOM 1551 C C . ASP A 1 196 ? -14.567 -7.933 43.329 1.00 84.75 196 ASP A C 1
ATOM 1553 O O . ASP A 1 196 ? -14.924 -8.426 44.396 1.00 84.75 196 ASP A O 1
ATOM 1557 N N . LEU A 1 197 ? -13.349 -7.397 43.170 1.00 82.00 197 LEU A N 1
ATOM 1558 C CA . LEU A 1 197 ? -12.385 -7.256 44.265 1.00 82.00 197 LEU A CA 1
ATOM 1559 C C . LEU A 1 197 ? -12.874 -6.279 45.336 1.00 82.00 197 LEU A C 1
ATOM 1561 O O . LEU A 1 197 ? -12.703 -6.554 46.520 1.00 82.00 197 LEU A O 1
ATOM 1565 N N . GLN A 1 198 ? -13.479 -5.154 44.947 1.00 85.00 198 GLN A N 1
ATOM 1566 C CA . GLN A 1 198 ? -14.076 -4.212 45.898 1.00 85.00 198 GLN A CA 1
ATOM 1567 C C . GLN A 1 198 ? -15.249 -4.849 46.648 1.00 85.00 198 GLN A C 1
ATOM 1569 O O . GLN A 1 198 ? -15.316 -4.731 47.868 1.00 85.00 198 GLN A O 1
ATOM 1574 N N . ASP A 1 199 ? -16.128 -5.567 45.950 1.00 86.75 199 ASP A N 1
ATOM 1575 C CA . ASP A 1 199 ? -17.285 -6.228 46.554 1.00 86.75 199 ASP A CA 1
ATOM 1576 C C . ASP A 1 199 ? -16.863 -7.361 47.506 1.00 86.75 199 ASP A C 1
ATOM 1578 O O . ASP A 1 199 ? -17.397 -7.459 48.611 1.00 86.75 199 ASP A O 1
ATOM 1582 N N . GLU A 1 200 ? -15.874 -8.186 47.136 1.00 76.75 200 GLU A N 1
ATOM 1583 C CA . GLU A 1 200 ? -15.305 -9.214 48.025 1.00 76.75 200 GLU A CA 1
ATOM 1584 C C . GLU A 1 200 ? -14.652 -8.565 49.248 1.00 76.75 200 GLU A C 1
ATOM 1586 O O . GLU A 1 200 ? -14.890 -8.982 50.377 1.00 76.75 200 GLU A O 1
ATOM 1591 N N . ASN A 1 201 ? -13.885 -7.495 49.049 1.00 76.50 201 ASN A N 1
ATOM 1592 C CA . ASN A 1 201 ? -13.248 -6.769 50.136 1.00 76.50 201 ASN A CA 1
ATOM 1593 C C . ASN A 1 201 ? -14.283 -6.145 51.097 1.00 76.50 201 ASN A C 1
ATOM 1595 O O . ASN A 1 201 ? -14.135 -6.268 52.311 1.00 76.50 201 ASN A O 1
ATOM 1599 N N . LEU A 1 202 ? -15.377 -5.575 50.580 1.00 81.06 202 LEU A N 1
ATOM 1600 C CA . LEU A 1 202 ? -16.503 -5.080 51.380 1.00 81.06 202 LEU A CA 1
ATOM 1601 C C . LEU A 1 202 ? -17.233 -6.206 52.122 1.00 81.06 202 LEU A C 1
ATOM 1603 O O . LEU A 1 202 ? -17.603 -6.024 53.281 1.00 81.06 202 LEU A O 1
ATOM 1607 N N . GLN A 1 203 ? -17.428 -7.369 51.494 1.00 78.12 203 GLN A N 1
ATOM 1608 C CA . GLN A 1 203 ? -18.024 -8.540 52.147 1.00 78.12 203 GLN A CA 1
ATOM 1609 C C . GLN A 1 203 ? -17.135 -9.074 53.271 1.00 78.12 203 GLN A C 1
ATOM 1611 O O . GLN A 1 203 ? -17.641 -9.386 54.348 1.00 78.12 203 GLN A O 1
ATOM 1616 N N . LEU A 1 204 ? -15.819 -9.125 53.057 1.00 71.69 204 LEU A N 1
ATOM 1617 C CA . LEU A 1 204 ? -14.848 -9.482 54.088 1.00 71.69 204 LEU A CA 1
ATOM 1618 C C . LEU A 1 204 ? -14.872 -8.472 55.238 1.00 71.69 204 LEU A C 1
ATOM 1620 O O . LEU A 1 204 ? -14.975 -8.870 56.396 1.00 71.69 204 LEU A O 1
ATOM 1624 N N . PHE A 1 205 ? -14.877 -7.171 54.938 1.00 69.88 205 PHE A N 1
ATOM 1625 C CA . PHE A 1 205 ? -15.028 -6.124 55.951 1.00 69.88 205 PHE A CA 1
ATOM 1626 C C . PHE A 1 205 ? -16.333 -6.259 56.747 1.00 69.88 205 PHE A C 1
ATOM 1628 O O . PHE A 1 205 ? -16.330 -6.118 57.972 1.00 69.88 205 PHE A O 1
ATOM 1635 N N . ALA A 1 206 ? -17.447 -6.555 56.074 1.00 72.38 206 ALA A N 1
ATOM 1636 C CA . ALA A 1 206 ? -18.742 -6.759 56.713 1.00 72.38 206 ALA A CA 1
ATOM 1637 C C . ALA A 1 206 ? -18.771 -8.026 57.583 1.00 72.38 206 ALA A C 1
ATOM 1639 O O . ALA A 1 206 ? -19.376 -8.016 58.655 1.00 72.38 206 ALA A O 1
ATOM 1640 N N . GLN A 1 207 ? -18.107 -9.100 57.146 1.00 68.44 207 GLN A N 1
ATOM 1641 C CA . GLN A 1 207 ? -18.026 -10.361 57.880 1.00 68.44 207 GLN A CA 1
ATOM 1642 C C . GLN A 1 207 ? -17.097 -10.268 59.097 1.00 68.44 207 GLN A C 1
ATOM 1644 O O . GLN A 1 207 ? -17.386 -10.868 60.132 1.00 68.44 207 GLN A O 1
ATOM 1649 N N . GLU A 1 208 ? -15.991 -9.527 59.000 1.00 62.78 208 GLU A N 1
ATOM 1650 C CA . GLU A 1 208 ? -15.024 -9.416 60.095 1.00 62.78 208 GLU A CA 1
ATOM 1651 C C . GLU A 1 208 ? -15.386 -8.347 61.137 1.00 62.78 208 GLU A C 1
ATOM 1653 O O . GLU A 1 208 ? -14.999 -8.490 62.300 1.00 62.78 208 GLU A O 1
ATOM 1658 N N . GLY A 1 209 ? -16.165 -7.325 60.766 1.00 59.56 209 GLY A N 1
ATOM 1659 C CA . GLY A 1 209 ? -16.550 -6.221 61.647 1.00 59.56 209 GLY A CA 1
ATOM 1660 C C . GLY A 1 209 ? -15.364 -5.332 62.071 1.00 59.56 209 GLY A C 1
ATOM 1661 O O . GLY A 1 209 ? -14.225 -5.770 62.214 1.00 59.56 209 GLY A O 1
ATOM 1662 N N . LEU A 1 210 ? -15.622 -4.046 62.333 1.00 58.97 210 LEU A N 1
ATOM 1663 C CA . LEU A 1 210 ? -14.597 -3.018 62.623 1.00 58.97 210 LEU A CA 1
ATOM 1664 C C . LEU A 1 210 ? -13.666 -3.310 63.830 1.00 58.97 210 LEU A C 1
ATOM 1666 O O . LEU A 1 210 ? -12.663 -2.622 64.016 1.00 58.97 210 LEU A O 1
ATOM 1670 N N . LEU A 1 211 ? -13.966 -4.310 64.667 1.00 54.28 211 LEU A N 1
ATOM 1671 C CA . LEU A 1 211 ? -13.314 -4.530 65.966 1.00 54.28 211 LEU A CA 1
ATOM 1672 C C . LEU A 1 211 ? -11.914 -5.163 65.897 1.00 54.28 211 LEU A C 1
ATOM 1674 O O . LEU A 1 211 ? -11.178 -5.080 66.878 1.00 54.28 211 LEU A O 1
ATOM 1678 N N . ARG A 1 212 ? -11.504 -5.760 64.768 1.00 58.16 212 ARG A N 1
ATOM 1679 C CA . ARG A 1 212 ? -10.138 -6.310 64.611 1.00 58.16 212 ARG A CA 1
ATOM 1680 C C . ARG A 1 212 ? -9.113 -5.289 64.124 1.00 58.16 212 ARG A C 1
ATOM 1682 O O . ARG A 1 212 ? -7.924 -5.578 64.171 1.00 58.16 212 ARG A O 1
ATOM 1689 N N . HIS A 1 213 ? -9.565 -4.136 63.627 1.00 54.94 213 HIS A N 1
ATOM 1690 C CA . HIS A 1 213 ? -8.719 -3.105 63.007 1.00 54.94 213 HIS A CA 1
ATOM 1691 C C . HIS A 1 213 ? -8.306 -1.991 63.983 1.00 54.94 213 HIS A C 1
ATOM 1693 O O . HIS A 1 213 ? -7.559 -1.085 63.620 1.00 54.94 213 HIS A O 1
ATOM 1699 N N . LEU A 1 214 ? -8.753 -2.074 65.237 1.00 54.44 214 LEU A N 1
ATOM 1700 C CA . LEU A 1 214 ? -8.342 -1.182 66.311 1.00 54.44 214 LEU A CA 1
ATOM 1701 C C . LEU A 1 214 ? -7.534 -1.973 67.347 1.00 54.44 214 LEU A C 1
ATOM 1703 O O . LEU A 1 214 ? -7.959 -3.062 67.745 1.00 54.44 214 LEU A O 1
ATOM 1707 N N . PRO A 1 215 ? -6.388 -1.448 67.815 1.00 49.81 215 PRO A N 1
ATOM 1708 C CA . PRO A 1 215 ? -5.608 -2.091 68.859 1.00 49.81 215 PRO A CA 1
ATOM 1709 C C . PRO A 1 215 ? -6.358 -1.990 70.195 1.00 49.81 215 PRO A C 1
ATOM 1711 O O . PRO A 1 215 ? -6.179 -1.054 70.970 1.00 49.81 215 PRO A O 1
ATOM 1714 N N . LEU A 1 216 ? -7.216 -2.971 70.474 1.00 56.88 216 LEU A N 1
ATOM 1715 C CA . LEU A 1 216 ? -7.750 -3.206 71.811 1.00 56.88 216 LEU A CA 1
ATOM 1716 C C . LEU A 1 216 ? -6.664 -3.899 72.642 1.00 56.88 216 LEU A C 1
ATOM 1718 O O . LEU A 1 216 ? -6.064 -4.888 72.214 1.00 56.88 216 LEU A O 1
ATOM 1722 N N . VAL A 1 217 ? -6.418 -3.372 73.842 1.00 54.78 217 VAL A N 1
ATOM 1723 C CA . VAL A 1 217 ? -5.276 -3.648 74.743 1.00 54.78 217 VAL A CA 1
ATOM 1724 C C . VAL A 1 217 ? -5.090 -5.108 75.211 1.00 54.78 217 VAL A C 1
ATOM 1726 O O . VAL A 1 217 ? -4.221 -5.381 76.028 1.00 54.78 217 VAL A O 1
ATOM 1729 N N . SER A 1 218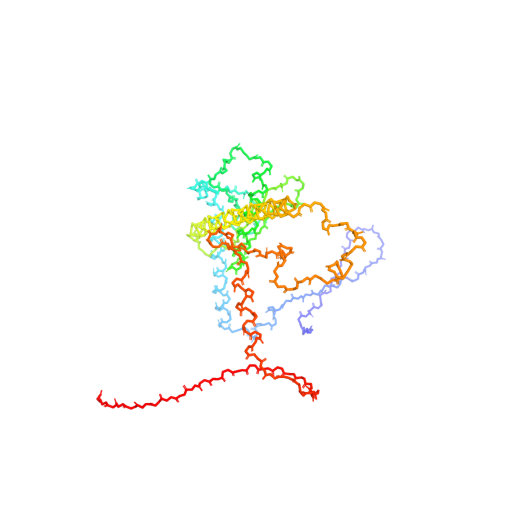 ? -5.840 -6.069 74.664 1.00 55.28 218 SER A N 1
ATOM 1730 C CA . SER A 1 218 ? -5.748 -7.505 74.962 1.00 55.28 218 SER A CA 1
ATOM 1731 C C . SER A 1 218 ? -5.174 -8.361 73.815 1.00 55.28 218 SER A C 1
ATOM 1733 O O . SER A 1 218 ? -4.911 -9.537 74.046 1.00 55.28 218 SER A O 1
ATOM 1735 N N . ASN A 1 219 ? -4.980 -7.829 72.594 1.00 56.19 219 ASN A N 1
ATOM 1736 C CA . ASN A 1 219 ? -4.698 -8.654 71.398 1.00 56.19 219 ASN A CA 1
ATOM 1737 C C . ASN A 1 219 ? -3.469 -8.216 70.563 1.00 56.19 219 ASN A C 1
ATOM 1739 O O . ASN A 1 219 ? -3.365 -8.549 69.381 1.00 56.19 219 ASN A O 1
ATOM 1743 N N . MET A 1 220 ? -2.516 -7.483 71.155 1.00 56.75 220 MET A N 1
ATOM 1744 C CA . MET A 1 220 ? -1.352 -6.918 70.440 1.00 56.75 220 MET A CA 1
ATOM 1745 C C . MET A 1 220 ? -0.461 -7.973 69.754 1.00 56.75 220 MET A C 1
ATOM 1747 O O . MET A 1 220 ? 0.049 -7.715 68.666 1.00 56.75 220 MET A O 1
ATOM 1751 N N . MET A 1 221 ? -0.333 -9.185 70.316 1.00 54.94 221 MET A N 1
ATOM 1752 C CA . MET A 1 221 ? 0.422 -10.281 69.680 1.00 54.94 221 MET A CA 1
ATOM 1753 C C . MET A 1 221 ? -0.202 -10.738 68.352 1.00 54.94 221 MET A C 1
ATOM 1755 O O . MET A 1 221 ? 0.518 -11.096 67.426 1.00 54.94 221 MET A O 1
ATOM 1759 N N . SER A 1 222 ? -1.533 -10.698 68.238 1.00 58.91 222 SER A N 1
ATOM 1760 C CA . SER A 1 222 ? -2.257 -11.091 67.023 1.00 58.91 222 SER A CA 1
ATOM 1761 C C . SER A 1 222 ? -2.292 -9.980 65.971 1.00 58.91 222 SER A C 1
ATOM 1763 O O . SER A 1 222 ? -2.431 -10.283 64.792 1.00 58.91 222 SER A O 1
ATOM 1765 N N . TRP A 1 223 ? -2.166 -8.711 66.379 1.00 58.94 223 TRP A N 1
ATOM 1766 C CA . TRP A 1 223 ? -1.991 -7.575 65.463 1.00 58.94 223 TRP A CA 1
ATOM 1767 C C . TRP A 1 223 ? -0.607 -7.593 64.808 1.00 58.94 223 TRP A C 1
ATOM 1769 O O . TRP A 1 223 ? -0.457 -7.274 63.633 1.00 58.94 223 TRP A O 1
ATOM 1779 N N . TRP A 1 224 ? 0.415 -7.983 65.572 1.00 59.75 224 TRP A N 1
ATOM 1780 C CA . TRP A 1 224 ? 1.798 -7.966 65.100 1.00 59.75 224 TRP A CA 1
ATOM 1781 C C . TRP A 1 224 ? 2.214 -9.229 64.335 1.00 59.75 224 TRP A C 1
ATOM 1783 O O . TRP A 1 224 ? 3.257 -9.247 63.688 1.00 59.75 224 TRP A O 1
ATOM 1793 N N . SER A 1 225 ? 1.383 -10.271 64.376 1.00 55.69 225 SER A N 1
ATOM 1794 C CA . SER A 1 225 ? 1.577 -11.527 63.657 1.00 55.69 225 SER A CA 1
ATOM 1795 C C . SER A 1 225 ? 0.395 -11.766 62.711 1.00 55.69 225 SER A C 1
ATOM 1797 O O . SER A 1 225 ? -0.595 -12.379 63.127 1.00 55.69 225 SER A O 1
ATOM 1799 N N . PRO A 1 226 ? 0.485 -11.356 61.432 1.00 49.28 226 PRO A N 1
ATOM 1800 C CA . PRO A 1 226 ? -0.455 -11.798 60.411 1.00 49.28 226 PRO A CA 1
ATOM 1801 C C . PRO A 1 226 ? -0.378 -13.328 60.341 1.00 49.28 226 PRO A C 1
ATOM 1803 O O . PRO A 1 226 ? 0.642 -13.883 59.931 1.00 49.28 226 PRO A O 1
ATOM 1806 N N . SER A 1 227 ? -1.405 -14.033 60.821 1.00 49.59 227 SER A N 1
ATOM 1807 C CA . SER A 1 227 ? -1.392 -15.498 60.830 1.00 49.59 227 SER A CA 1
ATOM 1808 C C . SER A 1 227 ? -1.357 -16.021 59.388 1.00 49.59 227 SER A C 1
ATOM 1810 O O . SER A 1 227 ? -2.283 -15.825 58.603 1.00 49.59 227 SER A O 1
ATOM 1812 N N . GLN A 1 228 ? -0.247 -16.658 59.014 1.00 47.25 228 GLN A N 1
ATOM 1813 C CA . GLN A 1 228 ? 0.075 -16.993 57.623 1.00 47.25 228 GLN A CA 1
ATOM 1814 C C . GLN A 1 228 ? -0.634 -18.244 57.071 1.00 47.25 228 GLN A C 1
ATOM 1816 O O . GLN A 1 228 ? -0.106 -18.871 56.159 1.00 47.25 228 GLN A O 1
ATOM 1821 N N . SER A 1 229 ? -1.802 -18.663 57.576 1.00 44.09 229 SER A N 1
ATOM 1822 C CA . SER A 1 229 ? -2.450 -19.841 56.956 1.00 44.09 229 SER A CA 1
ATOM 1823 C C . SER A 1 229 ? -3.968 -19.853 56.828 1.00 44.09 229 SER A C 1
ATOM 1825 O O . SER A 1 229 ? -4.478 -20.680 56.084 1.00 44.09 229 SER A O 1
ATOM 1827 N N . THR A 1 230 ? -4.708 -18.931 57.442 1.00 45.50 230 THR A N 1
ATOM 1828 C CA . THR A 1 230 ? -6.185 -18.944 57.370 1.00 45.50 230 THR A CA 1
ATOM 1829 C C . THR A 1 230 ? -6.785 -17.552 57.575 1.00 45.50 230 THR A C 1
ATOM 1831 O O . THR A 1 230 ? -7.819 -17.410 58.225 1.00 45.50 230 THR A O 1
ATOM 1834 N N . SER A 1 231 ? -6.118 -16.502 57.090 1.00 43.41 231 SER A N 1
ATOM 1835 C CA . SER A 1 231 ? -6.676 -15.151 57.150 1.00 43.41 231 SER A CA 1
ATOM 1836 C C . SER A 1 231 ? -7.474 -14.867 55.870 1.00 43.41 231 SER A C 1
ATOM 1838 O O . SER A 1 231 ? -6.910 -15.001 54.783 1.00 43.41 231 SER A O 1
ATOM 1840 N N . PRO A 1 232 ? -8.744 -14.430 55.953 1.00 50.12 232 PRO A N 1
ATOM 1841 C CA . PRO A 1 232 ? -9.520 -13.965 54.797 1.00 50.12 232 PRO A CA 1
ATOM 1842 C C . PRO A 1 232 ? -8.884 -12.756 54.086 1.00 50.12 232 PRO A C 1
ATOM 1844 O O . PRO A 1 232 ? -9.297 -12.386 52.996 1.00 50.12 232 PRO A O 1
ATOM 1847 N N . LEU A 1 233 ? -7.861 -12.150 54.699 1.00 45.44 233 LEU A N 1
ATOM 1848 C CA . LEU A 1 233 ? -7.110 -10.996 54.208 1.00 45.44 233 LEU A CA 1
ATOM 1849 C C . LEU A 1 233 ? -6.021 -11.328 53.171 1.00 45.44 233 LEU A C 1
ATOM 1851 O O . LEU A 1 233 ? -5.303 -10.428 52.733 1.00 45.44 233 LEU A O 1
ATOM 1855 N N . THR A 1 234 ? -5.840 -12.597 52.790 1.00 54.19 234 THR A N 1
ATOM 1856 C CA . THR A 1 234 ? -4.972 -12.936 51.657 1.00 54.19 234 THR A CA 1
ATOM 1857 C C . THR A 1 234 ? -5.691 -12.541 50.374 1.00 54.19 234 THR A C 1
ATOM 1859 O O . THR A 1 234 ? -6.593 -13.237 49.921 1.00 54.19 234 THR A O 1
ATOM 1862 N N . ILE A 1 235 ? -5.298 -11.396 49.811 1.00 55.00 235 ILE A N 1
ATOM 1863 C CA . ILE A 1 235 ? -5.762 -10.904 48.511 1.00 55.00 235 ILE A CA 1
ATOM 1864 C C . ILE A 1 235 ? -5.583 -12.031 47.486 1.00 55.00 235 ILE A C 1
ATOM 1866 O O . ILE A 1 235 ? -4.457 -12.347 47.096 1.00 55.00 235 ILE A O 1
ATOM 1870 N N . LYS A 1 236 ? -6.690 -12.662 47.082 1.00 66.69 236 LYS A N 1
ATOM 1871 C CA . LYS A 1 236 ? -6.696 -13.702 46.054 1.00 66.69 236 LYS A CA 1
ATOM 1872 C C . LYS A 1 236 ? -6.360 -13.056 44.719 1.00 66.69 236 LYS A C 1
ATOM 1874 O O . LYS A 1 236 ? -7.106 -12.206 44.229 1.00 66.69 236 LYS A O 1
ATOM 1879 N N . GLY A 1 237 ? -5.219 -13.412 44.139 1.00 65.69 237 GLY A N 1
ATOM 1880 C CA . GLY A 1 237 ? -4.869 -12.931 42.806 1.00 65.69 237 GLY A CA 1
ATOM 1881 C C . GLY A 1 237 ? -5.810 -13.543 41.766 1.00 65.69 237 GLY A C 1
ATOM 1882 O O . GLY A 1 237 ? -6.154 -14.722 41.859 1.00 65.69 237 GLY A O 1
ATOM 1883 N N . ARG A 1 238 ? -6.204 -12.775 40.751 1.00 72.62 238 ARG A N 1
ATOM 1884 C CA . ARG A 1 238 ? -7.021 -13.247 39.622 1.00 72.62 238 ARG A CA 1
ATOM 1885 C C . ARG A 1 238 ? -6.301 -12.948 38.309 1.00 72.62 238 ARG A C 1
ATOM 1887 O O . ARG A 1 238 ? -5.610 -11.936 38.210 1.00 72.62 238 ARG A O 1
ATOM 1894 N N . SER A 1 239 ? -6.440 -13.825 37.322 1.00 76.00 239 SER A N 1
ATOM 1895 C CA . SER A 1 239 ? -5.906 -13.644 35.970 1.00 76.00 239 SER A CA 1
ATOM 1896 C C . SER A 1 239 ? -7.042 -13.635 34.959 1.00 76.00 239 SER A C 1
ATOM 1898 O O . SER A 1 239 ? -7.999 -14.397 35.077 1.00 76.00 239 SER A O 1
ATOM 1900 N N . PHE A 1 240 ? -6.934 -12.765 33.961 1.00 76.00 240 PHE A N 1
ATOM 1901 C CA . PHE A 1 240 ? -7.872 -12.707 32.849 1.00 76.00 240 PHE A CA 1
ATOM 1902 C C . PHE A 1 240 ? -7.306 -13.496 31.670 1.00 76.00 240 PHE A C 1
ATOM 1904 O O . PHE A 1 240 ? -6.207 -13.192 31.204 1.00 76.00 240 PHE A O 1
ATOM 1911 N N . ASP A 1 241 ? -8.042 -14.502 31.205 1.00 78.00 241 ASP A N 1
ATOM 1912 C CA . ASP A 1 241 ? -7.686 -15.240 29.998 1.00 78.00 241 ASP A CA 1
ATOM 1913 C C . ASP A 1 241 ? -8.298 -14.557 28.768 1.00 78.00 241 ASP A C 1
ATOM 1915 O O . ASP A 1 241 ? -9.519 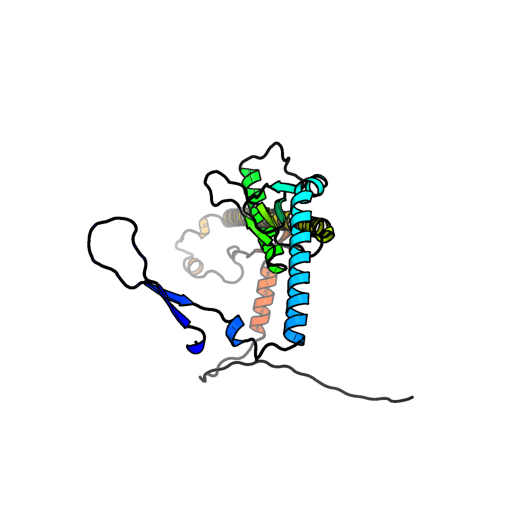-14.472 28.608 1.00 78.00 241 ASP A O 1
ATOM 1919 N N . LEU A 1 242 ? -7.417 -14.085 27.885 1.00 70.00 242 LEU A N 1
ATOM 1920 C CA . LEU A 1 242 ? -7.762 -13.379 26.653 1.00 70.00 242 LEU A CA 1
ATOM 1921 C C . LEU A 1 242 ? -8.503 -14.267 25.645 1.00 70.00 242 LEU A C 1
ATOM 1923 O O . LEU A 1 242 ? -9.292 -13.753 24.855 1.00 70.00 242 LEU A O 1
ATOM 1927 N N . ASN A 1 243 ? -8.263 -15.582 25.660 1.00 73.88 243 ASN A N 1
ATOM 1928 C CA . ASN A 1 243 ? -8.842 -16.499 24.681 1.00 73.88 243 ASN A CA 1
ATOM 1929 C C . ASN A 1 243 ? -10.266 -16.926 25.068 1.00 73.88 243 ASN A C 1
ATOM 1931 O O . ASN A 1 243 ? -11.156 -16.972 24.221 1.00 73.88 243 ASN A O 1
ATOM 1935 N N . SER A 1 244 ? -10.503 -17.211 26.352 1.00 72.12 244 SER A N 1
ATOM 1936 C CA . SER A 1 244 ? -11.830 -17.590 26.859 1.00 72.12 244 SER A CA 1
ATOM 1937 C C . SER A 1 244 ? -12.690 -16.401 27.304 1.00 72.12 244 SER A C 1
ATOM 1939 O O . SER A 1 244 ? -13.900 -16.557 27.490 1.00 72.12 244 SER A O 1
ATOM 1941 N N . GLY A 1 245 ? -12.093 -15.218 27.494 1.00 71.25 245 GLY A N 1
ATOM 1942 C CA . GLY A 1 245 ? -12.768 -14.030 28.025 1.00 71.25 245 GLY A CA 1
ATOM 1943 C C . GLY A 1 245 ? -13.236 -14.200 29.474 1.00 71.25 245 GLY A C 1
ATOM 1944 O O . GLY A 1 245 ? -14.134 -13.482 29.926 1.00 71.25 245 GLY A O 1
ATOM 1945 N N . ARG A 1 246 ? -12.683 -15.182 30.198 1.00 74.62 246 ARG A N 1
ATOM 1946 C CA . ARG A 1 246 ? -13.063 -15.523 31.571 1.00 74.62 246 ARG A CA 1
ATOM 1947 C C . ARG A 1 246 ? -12.000 -15.081 32.569 1.00 74.62 246 ARG A C 1
ATOM 1949 O O . ARG A 1 246 ? -10.813 -14.991 32.273 1.00 74.62 246 ARG A O 1
ATOM 1956 N N . ILE A 1 247 ? -12.475 -14.779 33.772 1.00 71.12 247 ILE A N 1
ATOM 1957 C CA . ILE A 1 247 ? -11.641 -14.437 34.921 1.00 71.12 247 ILE A CA 1
ATOM 1958 C C . ILE A 1 247 ? -11.427 -15.729 35.703 1.00 71.12 247 ILE A C 1
ATOM 1960 O O . ILE A 1 247 ? -12.400 -16.336 36.153 1.00 71.12 247 ILE A O 1
ATOM 1964 N N . GLU A 1 248 ? -10.172 -16.124 35.868 1.00 76.56 248 GLU A N 1
ATOM 1965 C CA . GLU A 1 248 ? -9.781 -17.310 36.625 1.00 76.56 248 GLU A CA 1
ATOM 1966 C C . GLU A 1 248 ? -8.964 -16.924 37.859 1.00 76.56 248 GLU A C 1
ATOM 1968 O O . GLU A 1 248 ? -8.346 -15.855 37.923 1.00 76.56 248 GLU A O 1
ATOM 1973 N N . SER A 1 249 ? -8.985 -17.784 38.877 1.00 74.81 249 SER A N 1
ATOM 1974 C CA . SER A 1 249 ? -8.158 -17.566 40.058 1.00 74.81 249 SER A CA 1
ATOM 1975 C C . SER A 1 249 ? -6.693 -17.884 39.760 1.00 74.81 249 SER A C 1
ATOM 1977 O O . SER A 1 249 ? -6.373 -18.892 39.135 1.00 74.81 249 SER A O 1
ATOM 1979 N N . THR A 1 250 ? -5.780 -17.060 40.275 1.00 70.75 250 THR A N 1
ATOM 1980 C CA . THR A 1 250 ? -4.339 -17.350 40.205 1.00 70.75 250 THR A CA 1
ATOM 1981 C C . THR A 1 250 ? -3.889 -18.386 41.229 1.00 70.75 250 THR A C 1
ATOM 1983 O O . THR A 1 250 ? -2.712 -18.742 41.213 1.00 70.75 250 THR A O 1
ATOM 1986 N N . GLU A 1 251 ? -4.775 -18.896 42.098 1.00 68.69 251 GLU A N 1
ATOM 1987 C CA . GLU A 1 251 ? -4.418 -19.929 43.079 1.00 68.69 251 GLU A CA 1
ATOM 1988 C C . GLU A 1 251 ? -3.780 -21.154 42.408 1.00 68.69 251 GLU A C 1
ATOM 1990 O O . GLU A 1 251 ? -2.698 -21.572 42.823 1.00 68.69 251 GLU A O 1
ATOM 1995 N N . ASP A 1 252 ? -4.363 -21.663 41.320 1.00 63.22 252 ASP A N 1
ATOM 1996 C CA . ASP A 1 252 ? -3.831 -22.836 40.613 1.00 63.22 252 ASP A CA 1
ATOM 1997 C C . ASP A 1 252 ? -2.473 -22.540 39.958 1.00 63.22 252 ASP A C 1
ATOM 1999 O O . ASP A 1 252 ? -1.535 -23.338 40.040 1.00 63.22 252 ASP A O 1
ATOM 2003 N N . THR A 1 253 ? -2.312 -21.338 39.395 1.00 61.16 253 THR A N 1
ATOM 2004 C CA . THR A 1 253 ? -1.033 -20.879 38.826 1.00 61.16 253 THR A CA 1
ATOM 2005 C C . THR A 1 253 ? 0.041 -20.727 39.907 1.00 61.16 253 THR A C 1
ATOM 2007 O O . THR A 1 253 ? 1.206 -21.080 39.698 1.00 61.16 253 THR A O 1
ATOM 2010 N N . TYR A 1 254 ? -0.331 -20.207 41.077 1.00 60.81 254 TYR A N 1
ATOM 2011 C CA . TYR A 1 254 ? 0.568 -20.018 42.208 1.00 60.81 254 TYR A CA 1
ATOM 2012 C C . TYR A 1 254 ? 1.001 -21.359 42.803 1.00 60.81 254 TYR A C 1
ATOM 2014 O O . TYR A 1 254 ? 2.195 -21.571 43.022 1.00 60.81 254 TYR A O 1
ATOM 2022 N N . VAL A 1 255 ? 0.063 -22.289 43.000 1.00 66.25 255 VAL A N 1
ATOM 2023 C CA . VAL A 1 255 ? 0.340 -23.653 43.469 1.00 66.25 255 VAL A CA 1
ATOM 2024 C C . VAL A 1 255 ? 1.278 -24.363 42.500 1.00 66.25 255 VAL A C 1
ATOM 2026 O O . VAL A 1 255 ? 2.295 -24.904 42.937 1.00 66.25 255 VAL A O 1
ATOM 2029 N N . TYR A 1 256 ? 1.012 -24.282 41.197 1.00 65.50 256 TYR A N 1
ATOM 2030 C CA . TYR A 1 256 ? 1.868 -24.871 40.173 1.00 65.50 256 TYR A CA 1
ATOM 2031 C C . TYR A 1 256 ? 3.288 -24.279 40.194 1.00 65.50 256 TYR A C 1
ATOM 2033 O O . TYR A 1 256 ? 4.274 -25.012 40.299 1.00 65.50 256 TYR A O 1
ATOM 2041 N N . ARG A 1 257 ? 3.430 -22.945 40.215 1.00 65.81 257 ARG A N 1
ATOM 2042 C CA . ARG A 1 257 ? 4.751 -22.287 40.301 1.00 65.81 257 ARG A CA 1
ATOM 2043 C C . ARG A 1 257 ? 5.484 -22.570 41.614 1.00 65.81 257 ARG A C 1
ATOM 2045 O O . ARG A 1 257 ? 6.709 -22.706 41.613 1.00 65.81 257 ARG A O 1
ATOM 2052 N N . MET A 1 258 ? 4.772 -22.675 42.735 1.00 61.72 258 MET A N 1
ATOM 2053 C CA . MET A 1 258 ? 5.364 -23.052 44.020 1.00 61.72 258 MET A CA 1
ATOM 2054 C C . MET A 1 258 ? 5.804 -24.517 44.054 1.00 61.72 258 MET A C 1
ATOM 2056 O O . MET A 1 258 ? 6.821 -24.819 44.672 1.00 61.72 258 MET A O 1
ATOM 2060 N N . GLN A 1 259 ? 5.079 -25.423 43.398 1.00 60.44 259 GLN A N 1
ATOM 2061 C CA . GLN A 1 259 ? 5.474 -26.828 43.271 1.00 60.44 259 GLN A CA 1
ATOM 2062 C C . GLN A 1 259 ? 6.730 -26.978 42.406 1.00 60.44 259 GLN A C 1
ATOM 2064 O O . GLN A 1 259 ? 7.641 -27.701 42.804 1.00 60.44 259 GLN A O 1
ATOM 2069 N N . ILE A 1 260 ? 6.845 -26.211 41.315 1.00 57.09 260 ILE A N 1
ATOM 2070 C CA . ILE A 1 260 ? 8.074 -26.151 40.506 1.00 57.09 260 ILE A CA 1
ATOM 2071 C C . ILE A 1 260 ? 9.255 -25.637 41.346 1.00 57.09 260 ILE A C 1
ATOM 2073 O O . ILE A 1 260 ? 10.337 -26.219 41.313 1.00 57.09 260 ILE A O 1
ATOM 2077 N N . LYS A 1 261 ? 9.054 -24.598 42.172 1.00 49.81 261 LYS A N 1
ATOM 2078 C CA . LYS A 1 261 ? 10.089 -24.118 43.109 1.00 49.81 261 LYS A CA 1
ATOM 2079 C C . LYS A 1 261 ? 10.450 -25.138 44.196 1.00 49.81 261 LYS A C 1
ATOM 2081 O O . LYS A 1 261 ? 11.604 -25.183 44.605 1.00 49.81 261 LYS A O 1
ATOM 2086 N N . LYS A 1 262 ? 9.500 -25.954 44.664 1.00 49.38 262 LYS A N 1
ATOM 2087 C CA . LYS A 1 262 ? 9.745 -27.013 45.662 1.00 49.38 262 LYS A CA 1
ATOM 2088 C C . LYS A 1 262 ? 10.451 -28.246 45.084 1.00 49.38 262 LYS A C 1
ATOM 2090 O O . LYS A 1 262 ? 11.007 -29.016 45.859 1.00 49.38 262 LYS A O 1
ATOM 2095 N N . GLN A 1 263 ? 10.464 -28.421 43.762 1.00 41.75 263 GLN A N 1
ATOM 2096 C CA . GLN A 1 263 ? 11.189 -29.501 43.082 1.00 41.75 263 GLN A CA 1
ATOM 2097 C C . GLN A 1 263 ? 12.645 -29.159 42.720 1.00 41.75 263 GLN A C 1
ATOM 2099 O O . GLN A 1 263 ? 13.319 -29.989 42.119 1.00 41.75 263 GLN A O 1
ATOM 2104 N N . SER A 1 264 ? 13.176 -28.003 43.137 1.00 38.31 264 SER A N 1
ATOM 2105 C CA . SER A 1 264 ? 14.623 -27.754 43.108 1.00 38.31 264 SER A CA 1
ATOM 2106 C C . SER A 1 264 ? 15.223 -27.755 44.517 1.00 38.31 264 SER A C 1
ATOM 2108 O O . SER A 1 264 ? 15.087 -26.773 45.251 1.00 38.31 264 SER A O 1
ATOM 2110 N N . PRO A 1 265 ? 15.932 -28.831 44.900 1.00 36.28 265 PRO A N 1
ATOM 2111 C CA . PRO A 1 265 ? 16.930 -28.797 45.951 1.00 36.28 265 PRO A CA 1
ATOM 2112 C C . PRO A 1 265 ? 18.338 -28.861 45.337 1.00 36.28 265 PRO A C 1
ATOM 2114 O O . PRO A 1 265 ? 18.834 -29.942 45.042 1.00 36.28 265 PRO A O 1
ATOM 2117 N N . HIS A 1 266 ? 18.978 -27.702 45.146 1.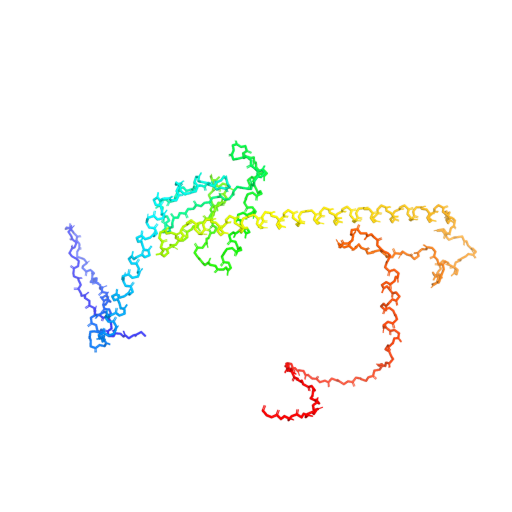00 32.62 266 HIS A N 1
ATOM 2118 C CA . HIS A 1 266 ? 20.323 -27.407 45.672 1.00 32.62 266 HIS A CA 1
ATOM 2119 C C . HIS A 1 266 ? 20.884 -26.074 45.148 1.00 32.62 266 HIS A C 1
ATOM 2121 O O . HIS A 1 266 ? 20.981 -25.840 43.949 1.00 32.62 266 HIS A O 1
ATOM 2127 N N . ALA A 1 267 ? 21.343 -25.239 46.078 1.00 31.77 267 ALA A N 1
ATOM 2128 C CA . ALA A 1 267 ? 22.445 -24.290 45.908 1.00 31.77 267 ALA A CA 1
ATOM 2129 C C . ALA A 1 267 ? 23.084 -24.084 47.306 1.00 31.77 267 ALA A C 1
ATOM 2131 O O . ALA A 1 267 ? 22.359 -24.289 48.286 1.00 31.77 267 ALA A O 1
ATOM 2132 N N . PRO A 1 268 ? 24.364 -23.673 47.461 1.00 43.16 268 PRO A N 1
ATOM 2133 C CA . PRO A 1 268 ? 25.209 -23.023 46.451 1.00 43.16 268 PRO A CA 1
ATOM 2134 C C . PRO A 1 268 ? 26.675 -23.519 46.388 1.00 43.16 268 PRO A C 1
ATOM 2136 O O . PRO A 1 268 ? 27.243 -23.947 47.390 1.00 43.16 268 PRO A O 1
ATOM 2139 N N . THR A 1 269 ? 27.348 -23.290 45.258 1.00 26.92 269 THR A N 1
ATOM 2140 C CA . THR A 1 269 ? 28.794 -23.018 45.295 1.00 26.92 269 THR A CA 1
ATOM 2141 C C . THR A 1 269 ? 29.126 -21.880 44.344 1.00 26.92 269 THR A C 1
ATOM 2143 O O . THR A 1 269 ? 28.842 -21.930 43.151 1.00 26.92 269 THR A O 1
ATOM 2146 N N . HIS A 1 270 ? 29.696 -20.833 44.928 1.00 33.19 270 HIS A N 1
ATOM 2147 C CA . HIS A 1 270 ? 30.321 -19.702 44.263 1.00 33.19 270 HIS A CA 1
ATOM 2148 C C . HIS A 1 270 ? 31.489 -20.212 43.408 1.00 33.19 270 HIS A C 1
ATOM 2150 O O . HIS A 1 270 ? 32.313 -20.951 43.934 1.00 33.19 270 HIS A O 1
ATOM 2156 N N . ASN A 1 271 ? 31.577 -19.801 42.143 1.00 26.47 271 ASN A N 1
ATOM 2157 C CA . ASN A 1 271 ? 32.842 -19.509 41.467 1.00 26.47 271 ASN A CA 1
ATOM 2158 C C . ASN A 1 271 ? 32.552 -18.604 40.269 1.00 26.47 271 ASN A C 1
ATOM 2160 O O . ASN A 1 271 ? 31.742 -18.929 39.404 1.00 26.47 271 ASN A O 1
ATOM 2164 N N . ASN A 1 272 ? 33.192 -17.437 40.293 1.00 34.62 272 ASN A N 1
ATOM 2165 C CA . ASN A 1 272 ? 33.295 -16.537 39.157 1.00 34.62 272 ASN A CA 1
ATOM 2166 C C . ASN A 1 272 ? 34.081 -17.245 38.055 1.00 34.62 272 ASN A C 1
ATOM 2168 O O . ASN A 1 272 ? 35.136 -17.792 38.360 1.00 34.62 272 ASN A O 1
ATOM 2172 N N . GLU A 1 273 ? 33.621 -17.160 36.811 1.00 29.03 273 GLU A N 1
ATOM 2173 C CA . GLU A 1 273 ? 34.478 -16.810 35.678 1.00 29.03 273 GLU A CA 1
ATOM 2174 C C . GLU A 1 273 ? 33.636 -16.460 34.445 1.00 29.03 273 GLU A C 1
ATOM 2176 O O . GLU A 1 273 ? 32.490 -16.878 34.280 1.00 29.03 273 GLU A O 1
ATOM 2181 N N . ASP A 1 274 ? 34.235 -15.580 33.661 1.00 28.69 274 ASP A N 1
ATOM 2182 C CA . ASP A 1 274 ? 33.701 -14.747 32.601 1.00 28.69 274 ASP A CA 1
ATOM 2183 C C . ASP A 1 274 ? 33.283 -15.478 31.309 1.00 28.69 274 ASP A C 1
ATOM 2185 O O . ASP A 1 274 ? 33.893 -16.448 30.871 1.00 28.69 274 ASP A O 1
ATOM 2189 N N . THR A 1 275 ? 32.371 -14.810 30.593 1.00 30.19 275 THR A N 1
ATOM 2190 C CA . THR A 1 275 ? 32.288 -14.674 29.120 1.00 30.19 275 THR A CA 1
ATOM 2191 C C . THR A 1 275 ? 31.830 -15.815 28.190 1.00 30.19 275 THR A C 1
ATOM 2193 O O . THR A 1 275 ? 32.252 -16.963 28.242 1.00 30.19 275 THR A O 1
ATOM 2196 N N . THR A 1 276 ? 31.099 -15.339 27.166 1.00 26.55 276 THR A N 1
ATOM 2197 C CA . THR A 1 276 ? 30.985 -15.796 25.762 1.00 26.55 276 THR A CA 1
ATOM 2198 C C . THR A 1 276 ? 30.009 -16.918 25.376 1.00 26.55 276 THR A C 1
ATOM 2200 O O . THR A 1 276 ? 30.243 -18.097 25.583 1.00 26.55 276 THR A O 1
ATOM 2203 N N . SER A 1 277 ? 28.933 -16.479 24.709 1.00 29.72 277 SER A N 1
ATOM 2204 C CA . SER A 1 277 ? 28.469 -16.872 23.366 1.00 29.72 277 SER A CA 1
ATOM 2205 C C . SER A 1 277 ? 28.629 -18.326 22.887 1.00 29.72 277 SER A C 1
ATOM 2207 O O . SER A 1 277 ? 29.740 -18.837 22.810 1.00 29.72 277 SER A O 1
ATOM 2209 N N . THR A 1 278 ? 27.543 -18.848 22.291 1.00 26.17 278 THR A N 1
ATOM 2210 C CA . THR A 1 278 ? 27.470 -19.553 20.979 1.00 26.17 278 THR A CA 1
ATOM 2211 C C . THR A 1 278 ? 26.702 -20.884 21.015 1.00 26.17 278 THR A C 1
ATOM 2213 O O . THR A 1 278 ? 27.151 -21.879 21.562 1.00 26.17 278 THR A O 1
ATOM 2216 N N . ASN A 1 279 ? 25.525 -20.856 20.382 1.00 28.83 279 ASN A N 1
ATOM 2217 C CA . ASN A 1 279 ? 25.006 -21.775 19.357 1.00 28.83 279 ASN A CA 1
ATOM 2218 C C . ASN A 1 279 ? 25.605 -23.199 19.232 1.00 28.83 279 ASN A C 1
ATOM 2220 O O . ASN A 1 279 ? 26.790 -23.330 18.933 1.00 28.83 279 ASN A O 1
ATOM 2224 N N . SER A 1 280 ? 24.750 -24.235 19.237 1.00 26.86 280 SER A N 1
ATOM 2225 C CA . SER A 1 280 ? 24.604 -25.247 18.156 1.00 26.86 280 SER A CA 1
ATOM 2226 C C . SER A 1 280 ? 23.925 -26.539 18.634 1.00 26.86 280 SER A C 1
ATOM 2228 O O . SER A 1 280 ? 24.308 -27.111 19.648 1.00 26.86 280 SER A O 1
ATOM 2230 N N . ASN A 1 281 ? 22.929 -26.976 17.852 1.00 27.95 281 ASN A N 1
ATOM 2231 C CA . ASN A 1 281 ? 22.704 -28.325 17.294 1.00 27.95 281 ASN A CA 1
ATOM 2232 C C . ASN A 1 281 ? 23.606 -29.446 17.876 1.00 27.95 281 ASN A C 1
ATOM 2234 O O . ASN A 1 281 ? 24.819 -29.288 17.919 1.00 27.95 281 ASN A O 1
ATOM 2238 N N . ASN A 1 282 ? 23.142 -30.659 18.188 1.00 28.47 282 ASN A N 1
ATOM 2239 C CA . ASN A 1 282 ? 22.582 -31.611 17.230 1.00 28.47 282 ASN A CA 1
ATOM 2240 C C . ASN A 1 282 ? 22.326 -32.967 17.926 1.00 28.47 282 ASN A C 1
ATOM 2242 O O . ASN A 1 282 ? 23.068 -33.324 18.833 1.00 28.47 282 ASN A O 1
ATOM 2246 N N . VAL A 1 283 ? 21.383 -33.721 17.348 1.00 31.73 283 VAL A N 1
ATOM 2247 C CA . VAL A 1 283 ? 21.392 -35.181 17.107 1.00 31.73 283 VAL A CA 1
ATOM 2248 C C . VAL A 1 283 ? 21.523 -36.124 18.304 1.00 31.73 283 VAL A C 1
ATOM 2250 O O . VAL A 1 283 ? 22.575 -36.229 18.919 1.00 31.73 283 VAL A O 1
ATOM 2253 N N . ASP A 1 284 ? 20.507 -36.979 18.446 1.00 27.22 284 ASP A N 1
ATOM 2254 C CA . ASP A 1 284 ? 20.738 -38.368 18.826 1.00 27.22 284 ASP A CA 1
ATOM 2255 C C . ASP A 1 284 ? 20.261 -39.316 17.725 1.00 27.22 284 ASP A C 1
ATOM 2257 O O . ASP A 1 284 ? 19.195 -39.160 17.124 1.00 27.22 284 ASP A O 1
ATOM 2261 N N . THR A 1 285 ? 21.143 -40.267 17.446 1.00 30.66 285 THR A N 1
ATOM 2262 C CA . THR A 1 285 ? 21.080 -41.299 16.416 1.00 30.66 285 THR A CA 1
ATOM 2263 C C . THR A 1 285 ? 20.756 -42.618 17.103 1.00 30.66 285 THR A C 1
ATOM 2265 O O . THR A 1 285 ? 21.377 -42.940 18.111 1.00 30.66 285 THR A O 1
ATOM 2268 N N . SER A 1 286 ? 19.847 -43.416 16.549 1.00 30.19 286 SER A N 1
ATOM 2269 C CA . SER A 1 286 ? 19.804 -44.879 16.723 1.00 30.19 286 SER A CA 1
ATOM 2270 C C . SER A 1 286 ? 19.028 -45.463 15.523 1.00 30.19 286 SER A C 1
ATOM 2272 O O . SER A 1 286 ? 17.836 -45.192 15.416 1.00 30.19 286 SER A O 1
ATOM 2274 N N . THR A 1 287 ? 19.662 -45.941 14.438 1.00 30.00 287 THR A N 1
ATOM 2275 C CA . THR A 1 287 ? 20.039 -47.359 14.153 1.00 30.00 287 THR A CA 1
ATOM 2276 C C . THR A 1 287 ? 18.872 -48.344 14.415 1.00 30.00 287 THR A C 1
ATOM 2278 O O . THR A 1 287 ? 18.322 -48.325 15.504 1.00 30.00 287 THR A O 1
ATOM 2281 N N . GLU A 1 288 ? 18.368 -49.200 13.508 1.00 30.25 288 GLU A N 1
ATOM 2282 C CA . GLU A 1 288 ? 19.010 -50.098 12.529 1.00 30.25 288 GLU A CA 1
ATOM 2283 C C . GLU A 1 288 ? 18.038 -50.620 11.424 1.00 30.25 288 GLU A C 1
ATOM 2285 O O . GLU A 1 288 ? 16.874 -50.907 11.683 1.00 30.25 288 GLU A O 1
ATOM 2290 N N . LEU A 1 289 ? 18.596 -50.765 10.208 1.00 31.52 289 LEU A N 1
ATOM 2291 C CA . LEU A 1 289 ? 18.608 -51.903 9.250 1.00 31.52 289 LEU A CA 1
ATOM 2292 C C . LEU A 1 289 ? 17.351 -52.759 8.930 1.00 31.52 289 LEU A C 1
ATOM 2294 O O . LEU A 1 289 ? 16.925 -53.579 9.736 1.00 31.52 289 LEU A O 1
ATOM 2298 N N . ASN A 1 290 ? 16.929 -52.755 7.649 1.00 30.23 290 ASN A N 1
ATOM 2299 C CA . ASN A 1 290 ? 17.143 -53.857 6.669 1.00 30.23 290 ASN A CA 1
ATOM 2300 C C . ASN A 1 290 ? 16.556 -53.482 5.279 1.00 30.23 290 ASN A C 1
ATOM 2302 O O . ASN A 1 290 ? 15.372 -53.191 5.177 1.00 30.23 290 ASN A O 1
ATOM 2306 N N . THR A 1 291 ? 17.354 -53.260 4.227 1.00 35.78 291 THR A N 1
ATOM 2307 C CA . THR A 1 291 ? 17.767 -54.205 3.153 1.00 35.78 291 THR A CA 1
ATOM 2308 C C . THR A 1 291 ? 16.638 -55.005 2.479 1.00 35.78 291 THR A C 1
ATOM 2310 O O . THR A 1 291 ? 16.174 -55.993 3.041 1.00 35.78 291 THR A O 1
ATOM 2313 N N . ASN A 1 292 ? 16.263 -54.649 1.239 1.00 36.22 292 ASN A N 1
ATOM 2314 C CA . ASN A 1 292 ? 16.478 -55.464 0.024 1.00 36.22 292 ASN A CA 1
ATOM 2315 C C . ASN A 1 292 ? 15.671 -54.968 -1.196 1.00 36.22 292 ASN A C 1
ATOM 2317 O O . ASN A 1 292 ? 14.473 -54.730 -1.080 1.00 36.22 292 ASN A O 1
ATOM 2321 N N . GLN A 1 293 ? 16.366 -55.002 -2.345 1.00 34.53 293 GLN A N 1
ATOM 2322 C CA . GLN A 1 293 ? 15.943 -54.851 -3.754 1.00 34.53 293 GLN A CA 1
ATOM 2323 C C . GLN A 1 293 ? 15.695 -53.444 -4.302 1.00 34.53 293 GLN A C 1
ATOM 2325 O O . GLN A 1 293 ? 14.763 -52.753 -3.849 1.00 34.53 293 GLN A O 1
#

Foldseek 3Di:
DPCVQWDWDWDFDDPPDDDDDDRDTDIDTDRDPPVVCPVVQDPVNVVVVVVVVVQVVLQQVLFVLLLVCVQVLQVVDPQKDFDDDPPDSGSGKIFGQDPPDDPVDDDPVSQVVSQQLAVVLQVVVCVVDVQWDKDFDPDPPTSHIIIHGGIDRHNVVSNVVVVVSVVSSVVSVVVVVVVVVLVVLVVVLVVVVVVVLVVLVVVLCVVVDPVVVDPDPPQVVCVVDVPPDDDSPPRFDWDQDSVVSDIGTCPVVVVVVVVVVVPDDDDDDDDDDDDDDDDDDDDDDDDDDDDDD

pLDDT: mean 72.94, std 21.11, range [26.17, 95.56]

Solvent-accessible surface area (backbone atoms only — not comparable to full-atom values): 18113 Å² total; per-residue (Å²): 133,74,69,86,49,54,50,78,47,84,44,85,77,79,74,92,62,98,75,81,96,71,85,70,81,47,80,43,75,46,76,53,67,68,77,75,36,63,90,74,60,50,74,65,54,55,48,52,50,50,53,48,50,52,51,51,50,44,25,48,52,14,15,54,51,30,35,73,42,42,58,71,58,35,69,77,38,91,42,44,44,69,45,94,50,90,88,58,86,33,33,37,32,38,29,75,45,59,92,89,57,55,90,89,68,77,47,74,67,56,40,53,51,43,32,53,49,46,53,51,36,32,52,61,45,33,75,78,36,79,50,42,39,73,40,63,62,83,50,101,85,35,84,55,48,32,38,36,40,31,72,37,69,43,55,72,50,50,62,57,48,52,51,52,50,49,53,48,43,54,50,44,51,52,52,53,51,51,51,51,56,49,52,50,52,50,52,54,50,51,53,49,52,54,49,53,50,50,53,50,51,50,50,50,51,65,72,66,42,81,74,78,82,49,93,54,98,87,47,64,72,62,71,76,41,79,62,90,83,83,51,9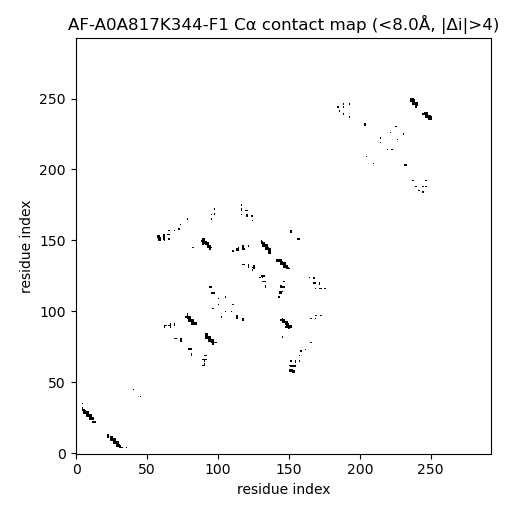1,80,63,80,78,54,69,43,74,40,84,87,79,74,42,80,44,69,33,61,66,57,48,53,52,55,50,50,58,58,69,71,62,89,85,85,87,79,94,76,92,82,83,88,81,90,82,91,80,88,81,86,88,86,80,87,85,90,83,90,85,136

Nearest PDB structures (foldseek):
  6enz-assembly1_B  TM=6.887E-01  e=2.201E-03  Mus musculus
  6enz-assembly1_A  TM=5.533E-01  e=6.891E-03  Mus musculus
  2dqr-assembly1_B  TM=3.275E-01  e=2.335E+00  Bacillus subtilis
  4bp9-assembly6_F  TM=1.768E-01  e=8.933E-01  Trypanosoma brucei

Sequence (293 aa):
MNLELLKSVHFQITKSNNTDLNQTPAHAIRFAPLEHLLDAIDQNDMQSFTEDIQRYIDILLATMTGRRNLSSIVSKYENFISIPMPSWAGVGAIRYIPSHINSSEINEVSINEINTIQAELARQLQTNDTAFSLGGGTDEHESMFYLRLGMIRRGEDLEILLQKILNAGKETETSLKYVEDMAEKIKTGIEKVQKDLQDENLQLFAQEGLLRHLPLVSNMMSWWSPSQSTSPLTIKGRSFDLNSGRIESTEDTYVYRMQIKKQSPHAPTHNNEDTTSTNSNNVDTSTELNTNQ

Mean predicted aligned error: 17.82 Å

Radius of gyration: 37.12 Å; Cα contacts (8 Å, |Δi|>4): 242; chains: 1; bounding box: 62×104×103 Å

Secondary structure (DSSP, 8-state):
--GGGEEEEEE----SS------PPEEEEEE-HHHHSTTT--HHHHHHHHHHHHHHHHHHHHHHHHHHHHHHHHTT-TTEEEE--TT-SSSEEEEE--TTS-TT---HHHHHHHHHHHHHHHHHHHHH-TTEEEE--SSTT--S-EEEE---SSTTHHHHHHHHHHHHHHHHHHHHHHHHHHHHHHHHHHHHHHHHHHHHHHHHHHHH-GGGSS--TT-HHHHHS--TTS-TTS---EEEETTTTEEEETHHHHHHHHHHHHT------------------------------